Protein AF-0000000069019417 (afdb_homodimer)

InterPro domains:
  IPR000916 Bet v I/Major latex protein [PF00407] (4-142)
  IPR000916 Bet v I/Major latex protein [SM01037] (2-146)
  IPR023393 START-like domain superfamily [G3DSA:3.30.530.20] (1-145)
  IPR051761 MLP-like hydrophobic ligand-binding [PTHR31907] (3-143)

Structure (mmCIF, N/CA/C/O backbone):
data_AF-0000000069019417-model_v1
#
loop_
_entity.id
_entity.type
_entity.pdbx_description
1 polymer 'Major latex'
#
loop_
_atom_site.group_PDB
_atom_site.id
_atom_site.type_symbol
_atom_site.label_atom_id
_atom_site.label_alt_id
_atom_site.label_comp_id
_atom_site.label_asym_id
_atom_site.label_entity_id
_atom_site.label_seq_id
_atom_site.pdbx_PDB_ins_code
_atom_site.Cartn_x
_atom_site.Cartn_y
_atom_site.Cartn_z
_atom_site.occupancy
_atom_site.B_iso_or_equiv
_atom_site.auth_seq_id
_atom_site.auth_comp_id
_atom_site.auth_asym_id
_atom_site.auth_atom_id
_atom_site.pdbx_PDB_model_num
ATOM 1 N N . MET A 1 1 ? -13.734 -10.727 -3.357 1 87.75 1 MET A N 1
ATOM 2 C CA . MET A 1 1 ? -12.945 -10.352 -2.184 1 87.75 1 MET A CA 1
ATOM 3 C C . MET A 1 1 ? -13.852 -9.859 -1.06 1 87.75 1 MET A C 1
ATOM 5 O O . MET A 1 1 ? -14.984 -9.43 -1.309 1 87.75 1 MET A O 1
ATOM 9 N N . GLY A 1 2 ? -13.328 -10.031 0.242 1 90.56 2 GLY A N 1
ATOM 10 C CA . GLY A 1 2 ? -14.094 -9.5 1.354 1 90.56 2 GLY A CA 1
ATOM 11 C C . GLY A 1 2 ? -14.195 -7.984 1.332 1 90.56 2 GLY A C 1
ATOM 12 O O . GLY A 1 2 ? -13.68 -7.332 0.421 1 90.56 2 GLY A O 1
ATOM 13 N N . LEU A 1 3 ? -14.859 -7.531 2.273 1 94.69 3 LEU A N 1
ATOM 14 C CA . LEU A 1 3 ? -15.148 -6.102 2.297 1 94.69 3 LEU A CA 1
ATOM 15 C C . LEU A 1 3 ? -14.102 -5.352 3.113 1 94.69 3 LEU A C 1
ATOM 17 O O . LEU A 1 3 ? -13.961 -4.133 2.984 1 94.69 3 LEU A O 1
ATOM 21 N N . LYS A 1 4 ? -13.352 -5.988 3.873 1 96.31 4 LYS A N 1
ATOM 22 C CA . LYS A 1 4 ? -12.391 -5.32 4.75 1 96.31 4 LYS A CA 1
ATOM 23 C C . LYS A 1 4 ? -10.969 -5.473 4.223 1 96.31 4 LYS A C 1
ATOM 25 O O . LYS A 1 4 ? -10.641 -6.48 3.59 1 96.31 4 LYS A O 1
ATOM 30 N N . GLY A 1 5 ? -10.148 -4.477 4.504 1 96.75 5 GLY A N 1
ATOM 31 C CA . GLY A 1 5 ? -8.758 -4.531 4.086 1 96.75 5 GLY A CA 1
ATOM 32 C C . GLY A 1 5 ? -7.867 -3.566 4.844 1 96.75 5 GLY A C 1
ATOM 33 O O . GLY A 1 5 ? -8.344 -2.814 5.699 1 96.75 5 GLY A O 1
ATOM 34 N N . LYS A 1 6 ? -6.582 -3.703 4.645 1 98.25 6 LYS A N 1
ATOM 35 C CA . LYS A 1 6 ? -5.559 -2.883 5.285 1 98.25 6 LYS A CA 1
ATOM 36 C C . LYS A 1 6 ? -4.398 -2.607 4.332 1 98.25 6 LYS A C 1
ATOM 38 O O . LYS A 1 6 ? -3.924 -3.516 3.646 1 98.25 6 LYS A O 1
ATOM 43 N N . LEU A 1 7 ? -3.973 -1.336 4.184 1 98.62 7 LEU A N 1
ATOM 44 C CA . LEU A 1 7 ? -2.805 -0.911 3.422 1 98.62 7 LEU A CA 1
ATOM 45 C C . LEU A 1 7 ? -1.787 -0.22 4.324 1 98.62 7 LEU A C 1
ATOM 47 O O . LEU A 1 7 ? -2.156 0.6 5.168 1 98.62 7 LEU A O 1
ATOM 51 N N . ILE A 1 8 ? -0.502 -0.538 4.141 1 98.81 8 ILE A N 1
ATOM 52 C CA . ILE A 1 8 ? 0.561 0.087 4.922 1 98.81 8 ILE A CA 1
ATOM 53 C C . ILE A 1 8 ? 1.688 0.531 3.994 1 98.81 8 ILE A C 1
ATOM 55 O O . ILE A 1 8 ? 2.096 -0.216 3.1 1 98.81 8 ILE A O 1
ATOM 59 N N . SER A 1 9 ? 2.105 1.733 4.129 1 98.62 9 SER A N 1
ATOM 60 C CA . SER A 1 9 ? 3.289 2.248 3.447 1 98.62 9 SER A CA 1
ATOM 61 C C . SER A 1 9 ? 4.309 2.789 4.445 1 98.62 9 SER A C 1
ATOM 63 O O . SER A 1 9 ? 3.992 3.674 5.242 1 98.62 9 SER A O 1
ATOM 65 N N . GLN A 1 10 ? 5.453 2.215 4.469 1 97.69 10 GLN A N 1
ATOM 66 C CA . GLN A 1 10 ? 6.574 2.689 5.27 1 97.69 10 GLN A CA 1
ATOM 67 C C . GLN A 1 10 ? 7.652 3.322 4.391 1 97.69 10 GLN A C 1
ATOM 69 O O . GLN A 1 10 ? 8.195 2.668 3.498 1 97.69 10 GLN A O 1
ATOM 74 N N . ILE A 1 11 ? 7.965 4.52 4.734 1 94.31 11 ILE A N 1
ATOM 75 C CA . ILE A 1 11 ? 8.891 5.273 3.898 1 94.31 11 ILE A CA 1
ATOM 76 C C . ILE A 1 11 ? 10.055 5.785 4.75 1 94.31 11 ILE A C 1
ATOM 78 O O . ILE A 1 11 ? 9.836 6.391 5.801 1 94.31 11 ILE A O 1
ATOM 82 N N . GLU A 1 12 ? 11.227 5.547 4.297 1 95.19 12 GLU A N 1
ATOM 83 C CA . GLU A 1 12 ? 12.398 6.125 4.945 1 95.19 12 GLU A CA 1
ATOM 84 C C . GLU A 1 12 ? 12.562 7.598 4.57 1 95.19 12 GLU A C 1
ATOM 86 O O . GLU A 1 12 ? 12.383 7.973 3.41 1 95.19 12 GLU A O 1
ATOM 91 N N . MET A 1 13 ? 12.852 8.328 5.574 1 92.81 13 MET A N 1
ATOM 92 C CA . MET A 1 13 ? 12.969 9.773 5.375 1 92.81 13 MET A CA 1
ATOM 93 C C . MET A 1 13 ? 14.406 10.234 5.566 1 92.81 13 MET A C 1
ATOM 95 O O . MET A 1 13 ? 15.188 9.594 6.27 1 92.81 13 MET A O 1
ATOM 99 N N . LYS A 1 14 ? 14.68 11.367 4.953 1 90 14 LYS A N 1
ATOM 100 C CA . LYS A 1 14 ? 15.984 12.008 5.16 1 90 14 LYS A CA 1
ATOM 101 C C . LYS A 1 14 ? 15.969 12.891 6.402 1 90 14 LYS A C 1
ATOM 103 O O . LYS A 1 14 ? 17.016 13.188 6.973 1 90 14 LYS A O 1
ATOM 108 N N . CYS A 1 15 ? 14.812 13.328 6.68 1 87.75 15 CYS A N 1
ATOM 109 C CA . CYS A 1 15 ? 14.641 14.109 7.898 1 87.75 15 CYS A CA 1
ATOM 110 C C . CYS A 1 15 ? 14.039 13.266 9.008 1 87.75 15 CYS A C 1
ATOM 112 O O . CYS A 1 15 ? 13.75 12.078 8.812 1 87.75 15 CYS A O 1
ATOM 114 N N . SER A 1 16 ? 13.961 13.891 10.148 1 89.31 16 SER A N 1
ATOM 115 C CA . SER A 1 16 ? 13.383 13.172 11.289 1 89.31 16 SER A CA 1
ATOM 116 C C . SER A 1 16 ? 11.891 12.953 11.102 1 89.31 16 SER A C 1
ATOM 118 O O . SER A 1 16 ? 11.172 13.859 10.68 1 89.31 16 SER A O 1
ATOM 120 N N . GLY A 1 17 ? 11.484 11.719 11.406 1 88.94 17 GLY A N 1
ATOM 121 C CA . GLY A 1 17 ? 10.062 11.438 11.406 1 88.94 17 GLY A CA 1
ATOM 122 C C . GLY A 1 17 ? 9.281 12.289 12.391 1 88.94 17 GLY A C 1
ATOM 123 O O . GLY A 1 17 ? 8.102 12.578 12.172 1 88.94 17 GLY A O 1
ATOM 124 N N . HIS A 1 18 ? 9.938 12.727 13.398 1 90.31 18 HIS A N 1
ATOM 125 C CA . HIS A 1 18 ? 9.297 13.531 14.438 1 90.31 18 HIS A CA 1
ATOM 126 C C . HIS A 1 18 ? 8.852 14.883 13.883 1 90.31 18 HIS A C 1
ATOM 128 O O . HIS A 1 18 ? 7.836 15.43 14.32 1 90.31 18 HIS A O 1
ATOM 134 N N . LEU A 1 19 ? 9.547 15.344 12.945 1 91.5 19 LEU A N 1
ATOM 135 C CA . LEU A 1 19 ? 9.18 16.609 12.32 1 91.5 19 LEU A CA 1
ATOM 136 C C . LEU A 1 19 ? 7.828 16.516 11.633 1 91.5 19 LEU A C 1
ATOM 138 O O . LEU A 1 19 ? 6.992 17.422 11.758 1 91.5 19 LEU A O 1
ATOM 142 N N . LEU A 1 20 ? 7.621 15.422 11 1 92.12 20 LEU A N 1
ATOM 143 C CA . LEU A 1 20 ? 6.367 15.242 10.281 1 92.12 20 LEU A CA 1
ATOM 144 C C . LEU A 1 20 ? 5.211 15.008 11.25 1 92.12 20 LEU A C 1
ATOM 146 O O . LEU A 1 20 ? 4.102 15.5 11.023 1 92.12 20 LEU A O 1
ATOM 150 N N . TYR A 1 21 ? 5.562 14.242 12.266 1 95.5 21 TYR A N 1
ATOM 151 C CA . TYR A 1 21 ? 4.57 14.062 13.32 1 95.5 21 TYR A CA 1
ATOM 152 C C . TYR A 1 21 ? 4.133 15.406 13.898 1 95.5 21 TYR A C 1
ATOM 154 O O . TYR A 1 21 ? 2.936 15.688 13.984 1 95.5 21 TYR A O 1
ATOM 162 N N . GLU A 1 22 ? 5.074 16.25 14.203 1 94.62 22 GLU A N 1
ATOM 163 C CA . GLU A 1 22 ? 4.766 17.562 14.766 1 94.62 22 GLU A CA 1
ATOM 164 C C . GLU A 1 22 ? 4.016 18.438 13.766 1 94.62 22 GLU A C 1
ATOM 166 O O . GLU A 1 22 ? 3.129 19.203 14.141 1 94.62 22 GLU A O 1
ATOM 171 N N . HIS A 1 23 ? 4.379 18.281 12.57 1 95.25 23 HIS A N 1
ATOM 172 C CA . HIS A 1 23 ? 3.713 19.047 11.523 1 95.25 23 HIS A CA 1
ATOM 173 C C . HIS A 1 23 ? 2.217 18.75 11.5 1 95.25 23 HIS A C 1
ATOM 175 O O . HIS A 1 23 ? 1.396 19.672 11.594 1 95.25 23 HIS A O 1
ATOM 181 N N . PHE A 1 24 ? 1.827 17.516 11.461 1 96.12 24 PHE A N 1
ATOM 182 C CA . PHE A 1 24 ? 0.422 17.156 11.328 1 96.12 24 PHE A CA 1
ATOM 183 C C . PHE A 1 24 ? -0.319 17.359 12.641 1 96.12 24 PHE A C 1
ATOM 185 O O . PHE A 1 24 ? -1.528 17.594 12.648 1 96.12 24 PHE A O 1
ATOM 192 N N . LYS A 1 25 ? 0.414 17.312 13.672 1 95.56 25 LYS A N 1
ATOM 193 C CA . LYS A 1 25 ? -0.192 17.5 14.984 1 95.56 25 LYS A CA 1
ATOM 194 C C . LYS A 1 25 ? -0.485 18.969 15.25 1 95.56 25 LYS A C 1
ATOM 196 O O . LYS A 1 25 ? -1.574 19.328 15.711 1 95.56 25 LYS A O 1
ATOM 201 N N . SER A 1 26 ? 0.48 19.859 14.844 1 93.94 26 SER A N 1
ATOM 202 C CA . SER A 1 26 ? 0.406 21.219 15.352 1 93.94 26 SER A CA 1
ATOM 203 C C . SER A 1 26 ? 0.309 22.234 14.211 1 93.94 26 SER A C 1
ATOM 205 O O . SER A 1 26 ? -0.147 23.359 14.414 1 93.94 26 SER A O 1
ATOM 207 N N . ASN A 1 27 ? 0.739 21.844 13.047 1 93.44 27 ASN A N 1
ATOM 208 C CA . ASN A 1 27 ? 0.798 22.828 11.969 1 93.44 27 ASN A CA 1
ATOM 209 C C . ASN A 1 27 ? 0.191 22.281 10.68 1 93.44 27 ASN A C 1
ATOM 211 O O . ASN A 1 27 ? 0.732 22.5 9.594 1 93.44 27 ASN A O 1
ATOM 215 N N . PRO A 1 28 ? -0.891 21.641 10.766 1 94.56 28 PRO A N 1
ATOM 216 C CA . PRO A 1 28 ? -1.459 21.078 9.539 1 94.56 28 PRO A CA 1
ATOM 217 C C . PRO A 1 28 ? -1.916 22.141 8.555 1 94.56 28 PRO A C 1
ATOM 219 O O . PRO A 1 28 ? -1.991 21.891 7.352 1 94.56 28 PRO A O 1
ATOM 222 N N . HIS A 1 29 ? -2.184 23.328 8.984 1 93.31 29 HIS A N 1
ATOM 223 C CA . HIS A 1 29 ? -2.646 24.438 8.148 1 93.31 29 HIS A CA 1
ATOM 224 C C . HIS A 1 29 ? -1.571 24.859 7.156 1 93.31 29 HIS A C 1
ATOM 226 O O . HIS A 1 29 ? -1.874 25.484 6.137 1 93.31 29 HIS A O 1
ATOM 232 N N . LYS A 1 30 ? -0.292 24.531 7.422 1 94.06 30 LYS A N 1
ATOM 233 C CA . LYS A 1 30 ? 0.819 24.891 6.551 1 94.06 30 LYS A CA 1
ATOM 234 C C . LYS A 1 30 ? 0.971 23.906 5.398 1 94.06 30 LYS A C 1
ATOM 236 O O . LYS A 1 30 ? 1.758 24.141 4.477 1 94.06 30 LYS A O 1
ATOM 241 N N . THR A 1 31 ? 0.264 22.844 5.43 1 95.75 31 THR A N 1
ATOM 242 C CA . THR A 1 31 ? 0.425 21.766 4.457 1 95.75 31 THR A CA 1
ATOM 243 C C . THR A 1 31 ? 0.092 22.266 3.051 1 95.75 31 THR A C 1
ATOM 245 O O . THR A 1 31 ? 0.724 21.844 2.078 1 95.75 31 THR A O 1
ATOM 248 N N . SER A 1 32 ? -0.937 23.125 2.957 1 94.25 32 SER A N 1
ATOM 249 C CA . SER A 1 32 ? -1.373 23.609 1.65 1 94.25 32 SER A CA 1
ATOM 250 C C . SER A 1 32 ? -0.273 24.406 0.962 1 94.25 32 SER A C 1
ATOM 252 O O . SER A 1 32 ? -0.155 24.391 -0.264 1 94.25 32 SER A O 1
ATOM 254 N N . SER A 1 33 ? 0.54 25.078 1.747 1 94.56 33 SER A N 1
ATOM 255 C CA . SER A 1 33 ? 1.651 25.844 1.182 1 94.56 33 SER A CA 1
ATOM 256 C C . SER A 1 33 ? 2.787 24.922 0.752 1 94.56 33 SER A C 1
ATOM 258 O O . SER A 1 33 ? 3.504 25.219 -0.206 1 94.56 33 SER A O 1
ATOM 260 N N . MET A 1 34 ? 2.939 23.828 1.397 1 94 34 MET A N 1
ATOM 261 C CA . MET A 1 34 ? 4.035 22.906 1.135 1 94 34 MET A CA 1
ATOM 262 C C . MET A 1 34 ? 3.674 21.938 0.01 1 94 34 MET A C 1
ATOM 264 O O . MET A 1 34 ? 4.559 21.391 -0.66 1 94 34 MET A O 1
ATOM 268 N N . SER A 1 35 ? 2.414 21.75 -0.158 1 96.19 35 SER A N 1
ATOM 269 C CA . SER A 1 35 ? 1.909 20.859 -1.194 1 96.19 35 SER A CA 1
ATOM 270 C C . SER A 1 35 ? 0.65 21.422 -1.846 1 96.19 35 SER A C 1
ATOM 272 O O . SER A 1 35 ? -0.421 20.812 -1.765 1 96.19 35 SER A O 1
ATOM 274 N N . PRO A 1 36 ? 0.735 22.484 -2.576 1 95.06 36 PRO A N 1
ATOM 275 C CA . PRO A 1 36 ? -0.439 23.203 -3.08 1 95.06 36 PRO A CA 1
ATOM 276 C C . PRO A 1 36 ? -1.195 22.406 -4.148 1 95.06 36 PRO A C 1
ATOM 278 O O . PRO A 1 36 ? -2.375 22.672 -4.398 1 95.06 36 PRO A O 1
ATOM 281 N N . ASP A 1 37 ? -0.499 21.484 -4.789 1 95.69 37 ASP A N 1
ATOM 282 C CA . ASP A 1 37 ? -1.151 20.688 -5.824 1 95.69 37 ASP A CA 1
ATOM 283 C C . ASP A 1 37 ? -1.956 19.547 -5.211 1 95.69 37 ASP A C 1
ATOM 285 O O . ASP A 1 37 ? -2.717 18.875 -5.91 1 95.69 37 ASP A O 1
ATOM 289 N N . LYS A 1 38 ? -1.845 19.344 -3.887 1 97.19 38 LYS A N 1
ATOM 290 C CA . LYS A 1 38 ? -2.502 18.203 -3.246 1 97.19 38 LYS A CA 1
ATOM 291 C C . LYS A 1 38 ? -3.484 18.672 -2.176 1 97.19 38 LYS A C 1
ATOM 293 O O . LYS A 1 38 ? -4.516 18.031 -1.951 1 97.19 38 LYS A O 1
ATOM 298 N N . ILE A 1 39 ? -3.115 19.719 -1.502 1 97.94 39 ILE A N 1
ATOM 299 C CA . ILE A 1 39 ? -3.951 20.25 -0.434 1 97.94 39 ILE A CA 1
ATOM 300 C C . ILE A 1 39 ? -4.359 21.688 -0.766 1 97.94 39 ILE A C 1
ATOM 302 O O . ILE A 1 39 ? -3.502 22.562 -0.927 1 97.94 39 ILE A O 1
ATOM 306 N N . THR A 1 40 ? -5.613 21.938 -0.78 1 96.69 40 THR A N 1
ATOM 307 C CA . THR A 1 40 ? -6.066 23.281 -1.127 1 96.69 40 THR A CA 1
ATOM 308 C C . THR A 1 40 ? -6.492 24.047 0.122 1 96.69 40 THR A C 1
ATOM 310 O O . THR A 1 40 ? -6.438 25.281 0.15 1 96.69 40 THR A O 1
ATOM 313 N N . ASN A 1 41 ? -6.988 23.297 1.068 1 96.38 41 ASN A N 1
ATOM 314 C CA . ASN A 1 41 ? -7.453 23.984 2.268 1 96.38 41 ASN A CA 1
ATOM 315 C C . ASN A 1 41 ? -7.461 23.047 3.48 1 96.38 41 ASN A C 1
ATOM 317 O O . ASN A 1 41 ? -7.578 21.828 3.334 1 96.38 41 ASN A O 1
ATOM 321 N N . PHE A 1 42 ? -7.305 23.656 4.672 1 97.38 42 PHE A N 1
ATOM 322 C CA . PHE A 1 42 ? -7.43 23 5.969 1 97.38 42 PHE A CA 1
ATOM 323 C C . PHE A 1 42 ? -8.219 23.875 6.941 1 97.38 42 PHE A C 1
ATOM 325 O O . PHE A 1 42 ? -8.016 25.094 7.004 1 97.38 42 PHE A O 1
ATOM 332 N N . THR A 1 43 ? -9.156 23.203 7.656 1 96.5 43 THR A N 1
ATOM 333 C CA . THR A 1 43 ? -9.945 23.938 8.641 1 96.5 43 THR A CA 1
ATOM 334 C C . THR A 1 43 ? -10.148 23.094 9.898 1 96.5 43 THR A C 1
ATOM 336 O O . THR A 1 43 ? -10.359 21.891 9.82 1 96.5 43 THR A O 1
ATOM 339 N N . ILE A 1 44 ? -10.156 23.734 11.039 1 96.69 44 ILE A N 1
ATOM 340 C CA . ILE A 1 44 ? -10.547 23.109 12.297 1 96.69 44 ILE A CA 1
ATOM 341 C C . ILE A 1 44 ? -12 23.453 12.625 1 96.69 44 ILE A C 1
ATOM 343 O O . ILE A 1 44 ? -12.383 24.625 12.586 1 96.69 44 ILE A O 1
ATOM 347 N N . HIS A 1 45 ? -12.734 22.453 12.914 1 97 45 HIS A N 1
ATOM 348 C CA . HIS A 1 45 ? -14.156 22.672 13.172 1 97 45 HIS A CA 1
ATOM 349 C C . HIS A 1 45 ? -14.453 22.641 14.664 1 97 45 HIS A C 1
ATOM 351 O O . HIS A 1 45 ? -15.305 23.391 15.141 1 97 45 HIS A O 1
ATOM 357 N N . GLU A 1 46 ? -13.875 21.75 15.328 1 96.5 46 GLU A N 1
ATOM 358 C CA . GLU A 1 46 ? -14.086 21.578 16.766 1 96.5 46 GLU A CA 1
ATOM 359 C C . GLU A 1 46 ? -12.789 21.188 17.469 1 96.5 46 GLU A C 1
ATOM 361 O O . GLU A 1 46 ? -11.969 20.469 16.906 1 96.5 46 GLU A O 1
ATOM 366 N N . GLY A 1 47 ? -12.648 21.688 18.703 1 95.81 47 GLY A N 1
ATOM 367 C CA . GLY A 1 47 ? -11.508 21.297 19.516 1 95.81 47 GLY A CA 1
ATOM 368 C C . GLY A 1 47 ? -10.273 22.141 19.25 1 95.81 47 GLY A C 1
ATOM 369 O O . GLY A 1 47 ? -10.375 23.25 18.719 1 95.81 47 GLY A O 1
ATOM 370 N N . GLN A 1 48 ? -9.195 21.641 19.828 1 94 48 GLN A N 1
ATOM 371 C CA . GLN A 1 48 ? -7.898 22.281 19.703 1 94 48 GLN A CA 1
ATOM 372 C C . GLN A 1 48 ? -6.93 21.422 18.891 1 94 48 GLN A C 1
ATOM 374 O O . GLN A 1 48 ? -6.809 20.234 19.125 1 94 48 GLN A O 1
ATOM 379 N N . LEU A 1 49 ? -6.324 22.094 17.969 1 90.94 49 LEU A N 1
ATOM 380 C CA . LEU A 1 49 ? -5.332 21.391 17.172 1 90.94 49 LEU A CA 1
ATOM 381 C C . LEU A 1 49 ? -4.293 20.703 18.062 1 90.94 49 LEU A C 1
ATOM 383 O O . LEU A 1 49 ? -3.824 21.312 19.031 1 90.94 49 LEU A O 1
ATOM 387 N N . GLY A 1 50 ? -3.967 19.5 17.75 1 91.31 50 GLY A N 1
ATOM 388 C CA . GLY A 1 5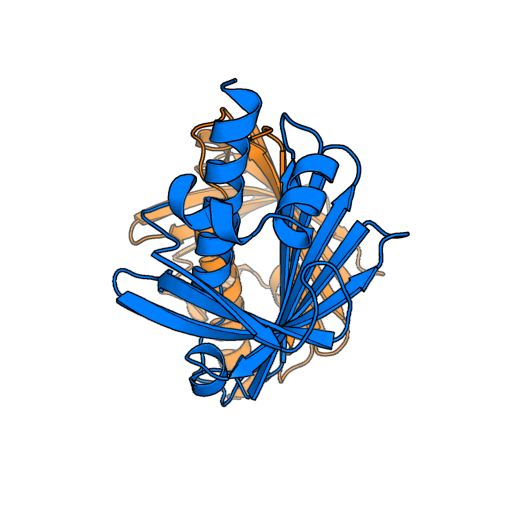0 ? -2.979 18.75 18.516 1 91.31 50 GLY A CA 1
ATOM 389 C C . GLY A 1 50 ? -3.578 17.984 19.672 1 91.31 50 GLY A C 1
ATOM 390 O O . GLY A 1 50 ? -2.857 17.312 20.406 1 91.31 50 GLY A O 1
ATOM 391 N N . LYS A 1 51 ? -4.863 18.031 19.781 1 94.62 51 LYS A N 1
ATOM 392 C CA . LYS A 1 51 ? -5.539 17.312 20.859 1 94.62 51 LYS A CA 1
ATOM 393 C C . LYS A 1 51 ? -6.508 16.266 20.281 1 94.62 51 LYS A C 1
ATOM 395 O O . LYS A 1 51 ? -7.121 16.484 19.25 1 94.62 51 LYS A O 1
ATOM 400 N N . THR A 1 52 ? -6.621 15.211 21.078 1 97.38 52 THR A N 1
ATOM 401 C CA . THR A 1 52 ? -7.57 14.164 20.734 1 97.38 52 THR A CA 1
ATOM 402 C C . THR A 1 52 ? -9 14.703 20.75 1 97.38 52 THR A C 1
ATOM 404 O O . THR A 1 52 ? -9.32 15.602 21.516 1 97.38 52 THR A O 1
ATOM 407 N N . ASN A 1 53 ? -9.781 14.18 19.828 1 97.19 53 ASN A N 1
ATOM 408 C CA . ASN A 1 53 ? -11.195 14.477 19.656 1 97.19 53 ASN A CA 1
ATOM 409 C C . ASN A 1 53 ? -11.406 15.789 18.906 1 97.19 53 ASN A C 1
ATOM 411 O O . ASN A 1 53 ? -12.531 16.281 18.812 1 97.19 53 ASN A O 1
ATOM 415 N N . SER A 1 54 ? -10.344 16.422 18.453 1 97.12 54 SER A N 1
ATOM 416 C CA . SER A 1 54 ? -10.516 17.562 17.547 1 97.12 54 SER A CA 1
ATOM 417 C C . SER A 1 54 ? -11.133 17.125 16.234 1 97.12 54 SER A C 1
ATOM 419 O O . SER A 1 54 ? -10.875 16.016 15.75 1 97.12 54 SER A O 1
ATOM 421 N N . VAL A 1 55 ? -11.938 17.984 15.68 1 98 55 VAL A N 1
ATOM 422 C CA . VAL A 1 55 ? -12.578 17.734 14.398 1 98 55 VAL A CA 1
ATOM 423 C C . VAL A 1 55 ? -11.977 18.656 13.336 1 98 55 VAL A C 1
ATOM 425 O O . VAL A 1 55 ? -12.023 19.891 13.484 1 98 55 VAL A O 1
ATOM 428 N N . VAL A 1 56 ? -11.445 18.078 12.289 1 97.75 56 VAL A N 1
ATOM 429 C CA . VAL A 1 56 ? -10.773 18.859 11.258 1 97.75 56 VAL A CA 1
ATOM 430 C C . VAL A 1 56 ? -11.32 18.484 9.883 1 97.75 56 VAL A C 1
ATOM 432 O O . VAL A 1 56 ? -11.984 17.469 9.734 1 97.75 56 VAL A O 1
ATOM 435 N N . SER A 1 57 ? -11.055 19.406 8.906 1 97.56 57 SER A N 1
ATOM 436 C CA . SER A 1 57 ? -11.445 19.109 7.527 1 97.56 57 SER A CA 1
ATOM 437 C C . SER A 1 57 ? -10.328 19.484 6.551 1 97.56 57 SER A C 1
ATOM 439 O O . SER A 1 57 ? -9.617 20.469 6.762 1 97.56 57 SER A O 1
ATOM 441 N N . TRP A 1 58 ? -10.242 18.672 5.531 1 97.69 58 TRP A N 1
ATOM 442 C CA . TRP A 1 58 ? -9.289 18.875 4.453 1 97.69 58 TRP A CA 1
ATOM 443 C C . TRP A 1 58 ? -9.992 19.016 3.111 1 97.69 58 TRP A C 1
ATOM 445 O O . TRP A 1 58 ? -10.984 18.328 2.846 1 97.69 58 TRP A O 1
ATOM 455 N N . ASN A 1 59 ? -9.547 19.938 2.346 1 98.06 59 ASN A N 1
ATOM 456 C CA . ASN A 1 59 ? -9.797 19.922 0.908 1 98.06 59 ASN A CA 1
ATOM 457 C C . ASN A 1 59 ? -8.562 19.469 0.128 1 98.06 59 ASN A C 1
ATOM 459 O O . ASN A 1 59 ? -7.52 20.125 0.182 1 98.06 59 ASN A O 1
ATOM 463 N N . ILE A 1 60 ? -8.727 18.375 -0.595 1 97.75 60 ILE A N 1
ATOM 464 C CA . ILE A 1 60 ? -7.57 17.797 -1.259 1 97.75 60 ILE A CA 1
ATOM 465 C C . ILE A 1 60 ? -7.848 17.656 -2.754 1 97.75 60 ILE A C 1
ATOM 467 O O . ILE A 1 60 ? -9 17.719 -3.184 1 9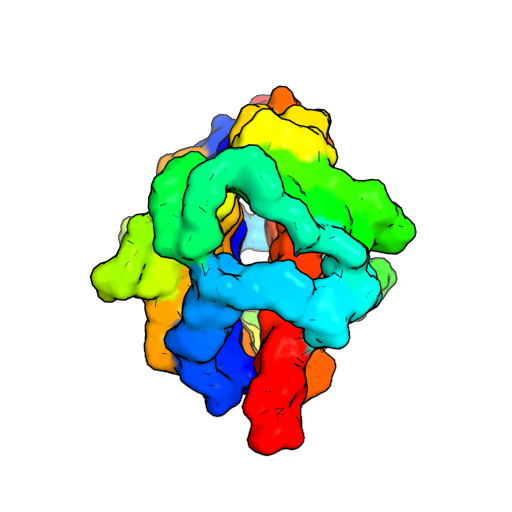7.75 60 ILE A O 1
ATOM 471 N N . ILE A 1 61 ? -6.785 17.469 -3.533 1 97.69 61 ILE A N 1
ATOM 472 C CA . ILE A 1 61 ? -6.883 17.125 -4.945 1 97.69 61 ILE A CA 1
ATOM 473 C C . ILE A 1 61 ? -6.477 15.672 -5.152 1 97.69 61 ILE A C 1
ATOM 475 O O . ILE A 1 61 ? -5.297 15.328 -5.043 1 97.69 61 ILE A O 1
ATOM 479 N N . LEU A 1 62 ? -7.402 14.875 -5.445 1 95.12 62 LEU A N 1
ATOM 480 C CA . LEU A 1 62 ? -7.172 13.453 -5.703 1 95.12 62 LEU A CA 1
ATOM 481 C C . LEU A 1 62 ? -7.641 13.07 -7.102 1 95.12 62 LEU A C 1
ATOM 483 O O . LEU A 1 62 ? -8.82 13.234 -7.434 1 95.12 62 LEU A O 1
ATOM 487 N N . GLY A 1 63 ? -6.738 12.602 -7.922 1 90.5 63 GLY A N 1
ATOM 488 C CA . GLY A 1 63 ? -7.09 12.266 -9.289 1 90.5 63 GLY A CA 1
ATOM 489 C C . GLY A 1 63 ? -7.547 13.469 -10.102 1 90.5 63 GLY A C 1
ATOM 490 O O . GLY A 1 63 ? -8.477 13.367 -10.906 1 90.5 63 GLY A O 1
ATOM 491 N N . GLY A 1 64 ? -7.105 14.562 -9.719 1 91.38 64 GLY A N 1
ATOM 492 C CA . GLY A 1 64 ? -7.418 15.781 -10.445 1 91.38 64 GLY A CA 1
ATOM 493 C C . GLY A 1 64 ? -8.703 16.438 -9.984 1 91.38 64 GLY A C 1
ATOM 494 O O . GLY A 1 64 ? -9.102 17.469 -10.523 1 91.38 64 GLY A O 1
ATOM 495 N N . LYS A 1 65 ? -9.367 15.867 -9.078 1 95.12 65 LYS A N 1
ATOM 496 C CA . LYS A 1 65 ? -10.625 16.406 -8.578 1 95.12 65 LYS A CA 1
ATOM 497 C C . LYS A 1 65 ? -10.492 16.844 -7.121 1 95.12 65 LYS A C 1
ATOM 499 O O . LYS A 1 65 ? -9.875 16.141 -6.312 1 95.12 65 LYS A O 1
ATOM 504 N N . GLU A 1 66 ? -11.164 17.891 -6.805 1 96.56 66 GLU A N 1
ATOM 505 C CA . GLU A 1 66 ? -11.195 18.375 -5.422 1 96.56 66 GLU A CA 1
ATOM 506 C C . GLU A 1 66 ? -12.148 17.531 -4.578 1 96.56 66 GLU A C 1
ATOM 508 O O . GLU A 1 66 ? -13.281 17.266 -4.988 1 96.56 66 GLU A O 1
ATOM 513 N N . ARG A 1 67 ? -11.672 17.078 -3.439 1 97.12 67 ARG A N 1
ATOM 514 C CA . ARG A 1 67 ? -12.438 16.25 -2.508 1 97.12 67 ARG A CA 1
ATOM 515 C C . ARG A 1 67 ? -12.375 16.828 -1.097 1 97.12 67 ARG A C 1
ATOM 517 O O . ARG A 1 67 ? -11.352 17.375 -0.685 1 97.12 67 ARG A O 1
ATOM 524 N N . HIS A 1 68 ? -13.43 16.641 -0.442 1 97.38 68 HIS A N 1
ATOM 525 C CA . HIS A 1 68 ? -13.508 17.094 0.944 1 97.38 68 HIS A CA 1
ATOM 526 C C . HIS A 1 68 ? -13.531 15.906 1.905 1 97.38 68 HIS A C 1
ATOM 528 O O . HIS A 1 68 ? -14.172 14.883 1.629 1 97.38 68 HIS A O 1
ATOM 534 N N . ALA A 1 69 ? -12.828 16.062 3.031 1 97 69 ALA A N 1
ATOM 535 C CA . ALA A 1 69 ? -12.859 15.047 4.082 1 97 69 ALA A CA 1
ATOM 536 C C . ALA A 1 69 ? -12.883 15.688 5.465 1 97 69 ALA A C 1
ATOM 538 O O . ALA A 1 69 ? -12.141 16.641 5.73 1 97 69 ALA A O 1
ATOM 539 N N . LYS A 1 70 ? -13.758 15.203 6.281 1 97.62 70 LYS A N 1
ATOM 540 C CA . LYS A 1 70 ? -13.844 15.602 7.684 1 97.62 70 LYS A CA 1
ATOM 541 C C . LYS A 1 70 ? -13.477 14.438 8.602 1 97.62 70 LYS A C 1
ATOM 543 O O . LYS A 1 70 ? -13.961 13.32 8.422 1 97.62 70 LYS A O 1
ATOM 548 N N . GLN A 1 71 ? -12.586 14.781 9.594 1 97.94 71 GLN A N 1
ATOM 549 C CA . GLN A 1 71 ? -12.039 13.703 10.414 1 97.94 71 GLN A CA 1
ATOM 550 C C . GLN A 1 71 ? -12.047 14.078 11.891 1 97.94 71 GLN A C 1
ATOM 552 O O . GLN A 1 71 ? -12.023 15.258 12.242 1 97.94 71 GLN A O 1
ATOM 557 N N . VAL A 1 72 ? -12.117 13.062 12.711 1 97.94 72 VAL A N 1
ATOM 558 C CA . VAL A 1 72 ? -11.875 13.188 14.141 1 97.94 72 VAL A CA 1
ATOM 559 C C . VAL A 1 72 ? -10.5 12.625 14.484 1 97.94 72 VAL A C 1
ATOM 561 O O . VAL A 1 72 ? -10.164 11.508 14.094 1 97.94 72 VAL A O 1
ATOM 564 N N . LEU A 1 73 ? -9.742 13.375 15.25 1 97.81 73 LEU A N 1
ATOM 565 C CA . LEU A 1 73 ? -8.344 13.008 15.484 1 97.81 73 LEU A CA 1
ATOM 566 C C . LEU A 1 73 ? -8.188 12.281 16.812 1 97.81 73 LEU A C 1
ATOM 568 O O . LEU A 1 73 ? -8.859 12.625 17.797 1 97.81 73 LEU A O 1
ATOM 572 N N . TYR A 1 74 ? -7.34 11.281 16.859 1 98.19 74 TYR A N 1
ATOM 573 C CA . TYR A 1 74 ? -6.793 10.672 18.078 1 98.19 74 TYR A CA 1
ATOM 574 C C . TYR A 1 74 ? -5.277 10.805 18.109 1 98.19 74 TYR A C 1
ATOM 576 O O . TYR A 1 74 ? -4.582 10.344 17.203 1 98.19 74 TYR A O 1
ATOM 584 N N . ILE A 1 75 ? -4.801 11.438 19.188 1 97.88 75 ILE A N 1
ATOM 585 C CA . ILE A 1 75 ? -3.377 11.75 19.266 1 97.88 75 ILE A CA 1
ATOM 586 C C . ILE A 1 75 ? -2.736 10.93 20.391 1 97.88 75 ILE A C 1
ATOM 588 O O . ILE A 1 75 ? -3.248 10.891 21.5 1 97.88 75 ILE A O 1
ATOM 592 N N . ASP A 1 76 ? -1.649 10.234 20.078 1 97.38 76 ASP A N 1
ATOM 593 C CA . ASP A 1 76 ? -0.819 9.516 21.047 1 97.38 76 ASP A CA 1
ATOM 594 C C . ASP A 1 76 ? 0.617 10.031 21.031 1 97.38 76 ASP A C 1
ATOM 596 O O . ASP A 1 76 ? 1.442 9.562 20.25 1 97.38 76 ASP A O 1
ATOM 600 N N . ASP A 1 77 ? 0.917 10.93 21.922 1 95.38 77 ASP A N 1
ATOM 601 C CA . ASP A 1 77 ? 2.221 11.586 21.953 1 95.38 77 ASP A CA 1
ATOM 602 C C . ASP A 1 77 ? 3.324 10.602 22.312 1 95.38 77 ASP A C 1
ATOM 604 O O . ASP A 1 77 ? 4.461 10.727 21.859 1 95.38 77 ASP A O 1
ATOM 608 N N . GLU A 1 78 ? 2.965 9.703 23.156 1 95.56 78 GLU A N 1
ATOM 609 C CA . GLU A 1 78 ? 3.963 8.734 23.594 1 95.56 78 GLU A CA 1
ATOM 610 C C . GLU A 1 78 ? 4.457 7.879 22.422 1 95.56 78 GLU A C 1
ATOM 612 O O . GLU A 1 78 ? 5.66 7.68 22.266 1 95.56 78 GLU A O 1
ATOM 617 N N . GLU A 1 79 ? 3.568 7.449 21.562 1 95.69 79 GLU A N 1
ATOM 618 C CA . GLU A 1 79 ? 3.918 6.59 20.438 1 95.69 79 GLU A CA 1
ATOM 619 C C . GLU A 1 79 ? 4.141 7.402 19.172 1 95.69 79 GLU A C 1
ATOM 621 O O . GLU A 1 79 ? 4.473 6.848 18.125 1 95.69 79 GLU A O 1
ATOM 626 N N . LYS A 1 80 ? 3.99 8.648 19.234 1 96.81 80 LYS A N 1
ATOM 627 C CA . LYS A 1 80 ? 4.09 9.547 18.094 1 96.81 80 LYS A CA 1
ATOM 628 C C . LYS A 1 80 ? 3.182 9.094 16.953 1 96.81 80 LYS A C 1
ATOM 630 O O . LYS A 1 80 ? 3.637 8.914 15.82 1 96.81 80 LYS A O 1
ATOM 635 N N . THR A 1 81 ? 1.955 8.961 17.312 1 97.94 81 THR A N 1
ATOM 636 C CA . THR A 1 81 ? 0.945 8.461 16.391 1 97.94 81 THR A CA 1
ATOM 637 C C . THR A 1 81 ? -0.263 9.391 16.344 1 97.94 81 THR A C 1
ATOM 639 O O . THR A 1 81 ? -0.713 9.875 17.375 1 97.94 81 THR A O 1
ATOM 642 N N . ILE A 1 82 ? -0.726 9.68 15.133 1 98.25 82 ILE A N 1
ATOM 643 C CA . ILE A 1 82 ? -1.988 10.383 14.914 1 98.25 82 ILE A CA 1
ATOM 644 C C . ILE A 1 82 ? -2.945 9.484 14.133 1 98.25 82 ILE A C 1
ATOM 646 O O . ILE A 1 82 ? -2.586 8.953 13.078 1 98.25 82 ILE A O 1
ATOM 650 N N . THR A 1 83 ? -4.121 9.266 14.633 1 98.56 83 THR A N 1
ATOM 651 C CA . THR A 1 83 ? -5.16 8.523 13.93 1 98.56 83 THR A CA 1
ATOM 652 C C . THR A 1 83 ? -6.254 9.469 13.43 1 98.56 83 THR A C 1
ATOM 654 O O . THR A 1 83 ? -6.793 10.258 14.203 1 98.56 83 THR A O 1
ATOM 657 N N . PHE A 1 84 ? -6.512 9.43 12.164 1 98.31 84 PHE A N 1
ATOM 658 C CA . PHE A 1 84 ? -7.559 10.195 11.5 1 98.31 84 PHE A CA 1
ATOM 659 C C . PHE A 1 84 ? -8.781 9.32 11.234 1 98.31 84 PHE A C 1
ATOM 661 O O . PHE A 1 84 ? -8.734 8.414 10.406 1 98.31 84 PHE A O 1
ATOM 668 N N . ASN A 1 85 ? -9.844 9.578 11.945 1 98.06 85 ASN A N 1
ATOM 669 C CA . ASN A 1 85 ? -11.086 8.836 11.742 1 98.06 85 ASN A CA 1
ATOM 670 C C . ASN A 1 85 ? -12.047 9.594 10.82 1 98.06 85 ASN A C 1
ATOM 672 O O . ASN A 1 85 ? -12.547 10.656 11.188 1 98.06 85 ASN A O 1
ATOM 676 N N . PHE A 1 86 ? -12.258 8.977 9.703 1 97.56 86 PHE A N 1
ATOM 677 C CA . PHE A 1 86 ? -13.117 9.648 8.734 1 97.56 86 PHE A CA 1
ATOM 678 C C . PHE A 1 86 ? -14.57 9.602 9.18 1 97.56 86 PHE A C 1
ATOM 680 O O . PHE A 1 86 ? -15.117 8.523 9.43 1 97.56 86 PHE A O 1
ATOM 687 N N . ASN A 1 87 ? -15.141 10.805 9.18 1 93.31 87 ASN A N 1
ATOM 688 C CA . ASN A 1 87 ? -16.516 10.906 9.672 1 93.31 87 ASN A CA 1
ATOM 689 C C . ASN A 1 87 ? -17.453 11.422 8.594 1 93.31 87 ASN A C 1
ATOM 691 O O . ASN A 1 87 ? -18.656 11.125 8.617 1 93.31 87 ASN A O 1
ATOM 695 N N . GLU A 1 88 ? -16.984 12.344 7.77 1 95.19 88 GLU A N 1
ATOM 696 C CA . GLU A 1 88 ? -17.75 12.906 6.668 1 95.19 88 GLU A CA 1
ATOM 697 C C . GLU A 1 88 ? -16.859 13.211 5.469 1 95.19 88 GLU A C 1
ATOM 699 O O . GLU A 1 88 ? -15.656 13.422 5.621 1 95.19 88 GLU A O 1
ATOM 704 N N . GLY A 1 89 ? -17.562 13.18 4.246 1 96 89 GLY A N 1
ATOM 705 C CA . GLY A 1 89 ? -16.828 13.547 3.043 1 96 89 GLY A CA 1
ATOM 706 C C . GLY A 1 89 ? -16.797 12.438 2.01 1 96 89 GLY A C 1
ATOM 707 O O . GLY A 1 89 ? -17.609 11.516 2.047 1 96 89 GLY A O 1
ATOM 708 N N . PHE A 1 90 ? -15.805 12.578 1.094 1 94.62 90 PHE A N 1
ATOM 709 C CA . PHE A 1 90 ? -15.812 11.742 -0.098 1 94.62 90 PHE A CA 1
ATOM 710 C C . PHE A 1 90 ? -15.516 10.289 0.262 1 94.62 90 PHE A C 1
ATOM 712 O O . PHE A 1 90 ? -16.062 9.367 -0.351 1 94.62 90 PHE A O 1
ATOM 719 N N . MET A 1 91 ? -14.719 10.016 1.358 1 95.12 91 MET A N 1
ATOM 720 C CA . MET A 1 91 ? -14.352 8.648 1.737 1 95.12 91 MET A CA 1
ATOM 721 C C . MET A 1 91 ? -15.57 7.887 2.25 1 95.12 91 MET A C 1
ATOM 723 O O . MET A 1 91 ? -15.695 6.684 2.014 1 95.12 91 MET A O 1
ATOM 727 N N . ASN A 1 92 ? -16.438 8.648 2.838 1 95.06 92 ASN A N 1
ATOM 728 C CA . ASN A 1 92 ? -17.641 8.039 3.395 1 95.06 92 ASN A CA 1
ATOM 729 C C . ASN A 1 92 ? -18.641 7.656 2.301 1 95.06 92 ASN A C 1
ATOM 731 O O . ASN A 1 92 ? -19.562 6.879 2.539 1 95.06 92 ASN A O 1
ATOM 735 N N . GLU A 1 93 ? -18.406 8.203 1.161 1 93.5 93 GLU A N 1
ATOM 736 C CA . GLU A 1 93 ? -19.266 7.859 0.031 1 93.5 93 GLU A CA 1
ATOM 737 C C . GLU A 1 93 ? -18.797 6.57 -0.642 1 93.5 93 GLU A C 1
ATOM 739 O O . GLU A 1 93 ? -19.578 5.926 -1.355 1 93.5 93 GLU A O 1
ATOM 744 N N . ILE A 1 94 ? -17.594 6.195 -0.418 1 93.81 94 ILE A N 1
ATOM 745 C CA . ILE A 1 94 ? -16.984 5.082 -1.143 1 93.81 94 ILE A CA 1
ATOM 746 C C . ILE A 1 94 ? -16.781 3.9 -0.197 1 93.81 94 ILE A C 1
ATOM 748 O O . ILE A 1 94 ? -17 2.748 -0.58 1 93.81 94 ILE A O 1
ATOM 752 N N . TYR A 1 95 ? -16.516 4.172 1.055 1 97.5 95 TYR A N 1
ATOM 753 C CA . TYR A 1 95 ? -16.219 3.137 2.037 1 97.5 95 TYR A CA 1
ATOM 754 C C . TYR A 1 95 ? -17.188 3.207 3.211 1 97.5 95 TYR A C 1
ATOM 756 O O . TYR A 1 95 ? -17.656 4.289 3.574 1 97.5 95 TYR A O 1
ATOM 764 N N . LYS A 1 96 ? -17.484 2.072 3.748 1 97.19 96 LYS A N 1
ATOM 765 C CA . LYS A 1 96 ? -18.328 2.004 4.941 1 97.19 96 LYS A CA 1
ATOM 766 C C . LYS A 1 96 ? -17.609 2.604 6.148 1 97.19 96 LYS A C 1
ATOM 768 O O . LYS A 1 96 ? -18.219 3.299 6.961 1 97.19 96 LYS A O 1
ATOM 773 N N . SER A 1 97 ? -16.359 2.301 6.25 1 97.5 97 SER A N 1
ATOM 774 C CA . SER A 1 97 ? -15.516 2.861 7.301 1 97.5 97 SER A CA 1
ATOM 775 C C . SER A 1 97 ? -14.062 2.947 6.848 1 97.5 97 SER A C 1
ATOM 777 O O . SER A 1 97 ? -13.602 2.119 6.059 1 97.5 97 SER A O 1
ATOM 779 N N . MET A 1 98 ? -13.367 3.938 7.41 1 98 98 MET A N 1
ATOM 780 C CA . MET A 1 98 ? -11.945 4.074 7.113 1 98 98 MET A CA 1
ATOM 781 C C . MET A 1 98 ? -11.227 4.805 8.234 1 98 98 MET A C 1
ATOM 783 O O . MET A 1 98 ? -11.742 5.781 8.781 1 98 98 MET A O 1
ATOM 787 N N . THR A 1 99 ? -10.039 4.332 8.523 1 98.44 99 THR A N 1
ATOM 788 C CA . THR A 1 99 ? -9.141 4.984 9.469 1 98.44 99 THR A CA 1
ATOM 789 C C . THR A 1 99 ? -7.73 5.094 8.891 1 98.44 99 THR A C 1
ATOM 791 O O . THR A 1 99 ? -7.223 4.145 8.289 1 98.44 99 THR A O 1
ATOM 794 N N . LEU A 1 100 ? -7.191 6.27 9.016 1 98.69 100 LEU A N 1
ATOM 795 C CA . LEU A 1 100 ? -5.816 6.535 8.602 1 98.69 100 LEU A CA 1
ATOM 796 C C . LEU A 1 100 ? -4.93 6.805 9.812 1 98.69 100 LEU A C 1
ATOM 798 O O . LEU A 1 100 ? -5.297 7.582 10.695 1 98.69 100 LEU A O 1
ATOM 802 N N . THR A 1 101 ? -3.809 6.164 9.875 1 98.75 101 THR A N 1
ATOM 803 C CA . THR A 1 101 ? -2.889 6.391 10.984 1 98.75 101 THR A CA 1
ATOM 804 C C . THR A 1 101 ? -1.506 6.781 10.469 1 98.75 101 THR A C 1
ATOM 806 O O . THR A 1 101 ? -0.983 6.152 9.547 1 98.75 101 THR A O 1
ATOM 809 N N . LEU A 1 102 ? -0.974 7.801 11.055 1 98.38 102 LEU A N 1
ATOM 810 C CA . LEU A 1 102 ? 0.413 8.203 10.844 1 98.38 102 LEU A CA 1
ATOM 811 C C . LEU A 1 102 ? 1.266 7.855 12.062 1 98.38 102 LEU A C 1
ATOM 813 O O . LEU A 1 102 ? 0.919 8.211 13.188 1 98.38 102 LEU A O 1
ATOM 817 N N . THR A 1 103 ? 2.332 7.137 11.867 1 98.19 103 THR A N 1
ATOM 818 C CA . THR A 1 103 ? 3.279 6.832 12.93 1 98.19 103 THR A CA 1
ATOM 819 C C . THR A 1 103 ? 4.695 7.242 12.531 1 98.19 103 THR A C 1
ATOM 821 O O . THR A 1 103 ? 5.133 6.965 11.414 1 98.19 103 THR A O 1
ATOM 824 N N . ALA A 1 104 ? 5.336 7.898 13.461 1 96.81 104 ALA A N 1
ATOM 825 C CA . ALA A 1 104 ? 6.715 8.32 13.227 1 96.81 104 ALA A CA 1
ATOM 826 C C . ALA A 1 104 ? 7.684 7.578 14.141 1 96.81 104 ALA A C 1
ATOM 828 O O . ALA A 1 104 ? 7.453 7.469 15.344 1 96.81 104 ALA A O 1
ATOM 829 N N . GLU A 1 105 ? 8.68 6.996 13.547 1 94.88 105 GLU A N 1
ATOM 830 C CA . GLU A 1 105 ? 9.789 6.352 14.25 1 94.88 105 GLU A CA 1
ATOM 831 C C . GLU A 1 105 ? 11.133 6.742 13.641 1 94.88 105 GLU A C 1
ATOM 833 O O . GLU A 1 105 ? 11.477 6.301 12.539 1 94.88 105 GLU A O 1
ATOM 838 N N . GLU A 1 106 ? 11.922 7.555 14.414 1 92.12 106 GLU A N 1
ATOM 839 C CA . GLU A 1 106 ? 13.219 8.023 13.938 1 92.12 106 GLU A CA 1
ATOM 840 C C . GLU A 1 106 ? 13.102 8.648 12.555 1 92.12 106 GLU A C 1
ATOM 842 O O . GLU A 1 106 ? 12.461 9.688 12.391 1 92.12 106 GLU A O 1
ATOM 847 N N . ASN A 1 107 ? 13.617 7.922 11.539 1 93.5 107 ASN A N 1
ATOM 848 C CA . ASN A 1 107 ? 13.562 8.461 10.18 1 93.5 107 ASN A CA 1
ATOM 849 C C . ASN A 1 107 ? 12.57 7.699 9.312 1 93.5 107 ASN A C 1
ATOM 851 O O . ASN A 1 107 ? 12.734 7.621 8.094 1 93.5 107 ASN A O 1
ATOM 855 N N . LEU A 1 108 ? 11.578 7.152 10 1 95.31 108 LEU A N 1
ATOM 856 C CA . LEU A 1 108 ? 10.578 6.355 9.305 1 95.31 108 LEU A CA 1
ATOM 857 C C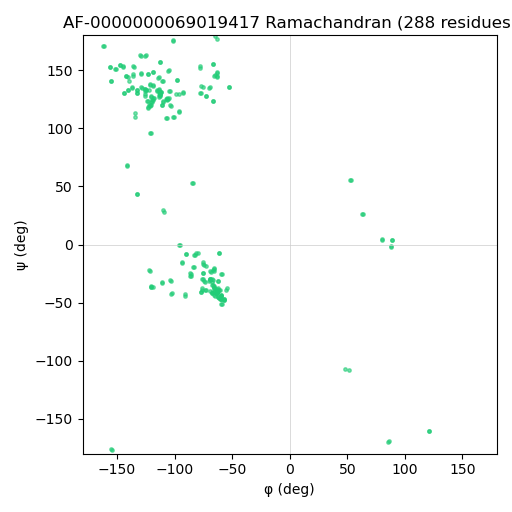 . LEU A 1 108 ? 9.18 6.918 9.539 1 95.31 108 LEU A C 1
ATOM 859 O O . LEU A 1 108 ? 8.812 7.238 10.672 1 95.31 108 LEU A O 1
ATOM 863 N N . ILE A 1 109 ? 8.477 7.035 8.469 1 96.69 109 ILE A N 1
ATOM 864 C CA . ILE A 1 109 ? 7.062 7.391 8.539 1 96.69 109 ILE A CA 1
ATOM 865 C C . ILE A 1 109 ? 6.215 6.23 8.016 1 96.69 109 ILE A C 1
ATOM 867 O O . ILE A 1 109 ? 6.531 5.641 6.98 1 96.69 109 ILE A O 1
ATOM 871 N N . THR A 1 110 ? 5.23 5.906 8.758 1 98.19 110 THR A N 1
ATOM 872 C CA . THR A 1 110 ? 4.336 4.824 8.359 1 98.19 110 THR A CA 1
ATOM 873 C C . THR A 1 110 ? 2.9 5.324 8.25 1 98.19 110 THR A C 1
ATOM 875 O O . THR A 1 110 ? 2.346 5.867 9.203 1 98.19 110 THR A O 1
ATOM 878 N N . TRP A 1 111 ? 2.311 5.191 7.016 1 98.56 111 TRP A N 1
ATOM 879 C CA . TRP A 1 111 ? 0.871 5.336 6.82 1 98.56 111 TRP A CA 1
ATOM 880 C C . TRP A 1 111 ? 0.169 3.986 6.914 1 98.56 111 TRP A C 1
ATOM 882 O O . TRP A 1 111 ? 0.609 3.01 6.305 1 98.56 111 TRP A O 1
ATOM 892 N N . THR A 1 112 ? -0.862 3.939 7.684 1 98.81 112 THR A N 1
ATOM 893 C CA . THR A 1 112 ? -1.709 2.754 7.742 1 98.81 112 THR A CA 1
ATOM 894 C C . THR A 1 112 ? -3.16 3.109 7.434 1 98.81 112 THR A C 1
ATOM 896 O O . THR A 1 112 ? -3.74 3.986 8.078 1 98.81 112 THR A O 1
ATOM 899 N N . LEU A 1 113 ? -3.732 2.473 6.457 1 98.75 113 LEU A N 1
ATOM 900 C CA . LEU A 1 113 ? -5.145 2.598 6.113 1 98.75 113 LEU A CA 1
ATOM 901 C C . LEU A 1 113 ? -5.898 1.312 6.434 1 98.75 113 LEU A C 1
ATOM 903 O O . LEU A 1 113 ? -5.535 0.238 5.945 1 98.75 113 LEU A O 1
ATOM 907 N N . VAL A 1 114 ? -6.863 1.449 7.297 1 98.44 114 VAL A N 1
ATOM 908 C CA . VAL A 1 114 ? -7.797 0.36 7.551 1 98.44 114 VAL A CA 1
ATOM 909 C C . VAL A 1 114 ? -9.188 0.742 7.043 1 98.44 114 VAL A C 1
ATOM 911 O O . VAL A 1 114 ? -9.688 1.826 7.348 1 98.44 114 VAL A O 1
ATOM 914 N N . TYR A 1 115 ? -9.828 -0.162 6.227 1 98 115 TYR A N 1
ATOM 915 C CA . TYR A 1 115 ? -11.062 0.269 5.582 1 98 115 TYR A CA 1
ATOM 916 C C . TYR A 1 115 ? -12.023 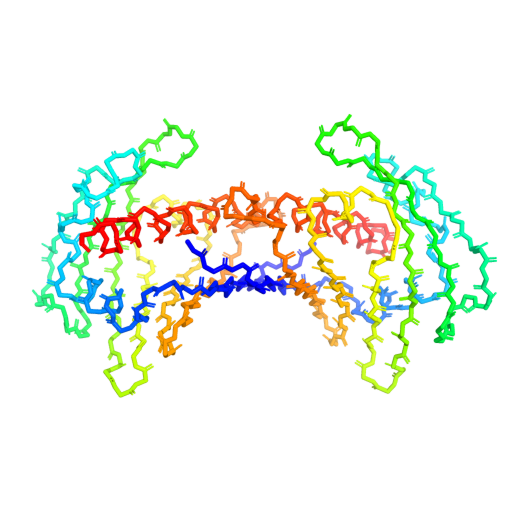-0.9 5.41 1 98 115 TYR A C 1
ATOM 918 O O . TYR A 1 115 ? -11.609 -2.061 5.426 1 98 115 TYR A O 1
ATOM 926 N N . GLU A 1 116 ? -13.227 -0.557 5.352 1 97.81 116 GLU A N 1
ATOM 927 C CA . GLU A 1 116 ? -14.32 -1.44 4.957 1 97.81 116 GLU A CA 1
ATOM 928 C C . GLU A 1 116 ? -15.055 -0.9 3.736 1 97.81 116 GLU A C 1
ATOM 930 O O . GLU A 1 116 ? -15.531 0.236 3.744 1 97.81 116 GLU A O 1
ATOM 935 N N . LYS A 1 117 ? -15.188 -1.745 2.725 1 96.19 117 LYS A N 1
ATOM 936 C CA . LYS A 1 117 ? -15.828 -1.354 1.474 1 96.19 117 LYS A CA 1
ATOM 937 C C . LYS A 1 117 ? -17.344 -1.351 1.612 1 96.19 117 LYS A C 1
ATOM 939 O O . LYS A 1 117 ? -17.906 -2.117 2.4 1 96.19 117 LYS A O 1
ATOM 944 N N . LEU A 1 118 ? -17.984 -0.481 0.793 1 96.12 118 LEU A N 1
ATOM 945 C CA . LEU A 1 118 ? -19.438 -0.498 0.736 1 96.12 118 LEU A CA 1
ATOM 946 C C . LEU A 1 118 ? -19.938 -1.789 0.101 1 96.12 118 LEU A C 1
ATOM 948 O O . LEU A 1 118 ? -20.969 -2.33 0.517 1 96.12 118 LEU A O 1
ATOM 952 N N . ASN A 1 119 ? -19.25 -2.189 -0.914 1 93.75 119 ASN A N 1
ATOM 953 C CA . ASN A 1 119 ? -19.547 -3.438 -1.604 1 93.75 119 ASN A CA 1
ATOM 954 C C . ASN A 1 119 ? -18.328 -4.004 -2.305 1 93.75 119 ASN A C 1
ATOM 956 O O . ASN A 1 119 ? -17.234 -3.414 -2.244 1 93.75 119 ASN A O 1
ATOM 960 N N . GLU A 1 120 ? -18.438 -5.07 -3.02 1 88.75 120 GLU A N 1
ATOM 961 C CA . GLU A 1 120 ? -17.312 -5.801 -3.586 1 88.75 120 GLU A CA 1
ATOM 962 C C . GLU A 1 120 ? -16.688 -5.039 -4.758 1 88.75 120 GLU A C 1
ATOM 964 O O . GLU A 1 120 ? -15.547 -5.297 -5.137 1 88.75 120 GLU A O 1
ATOM 969 N N . ASN A 1 121 ? -17.406 -4.125 -5.305 1 91.31 121 ASN A N 1
ATOM 970 C CA . ASN A 1 121 ? -16.938 -3.383 -6.469 1 91.31 121 ASN A CA 1
ATOM 971 C C . ASN A 1 121 ? -16.172 -2.129 -6.059 1 91.31 121 ASN A C 1
ATOM 973 O O . ASN A 1 121 ? -15.57 -1.462 -6.898 1 91.31 121 ASN A O 1
ATOM 977 N N . THR A 1 122 ? -16.188 -1.819 -4.773 1 94.94 122 THR A N 1
ATOM 978 C CA . THR A 1 122 ? -15.422 -0.692 -4.27 1 94.94 122 THR A CA 1
ATOM 979 C C . THR A 1 122 ? -13.922 -0.96 -4.402 1 94.94 122 THR A C 1
ATOM 981 O O . THR A 1 122 ? -13.438 -2.008 -3.971 1 94.94 122 THR A O 1
ATOM 984 N N . PRO A 1 123 ? -13.211 -0.089 -5.078 1 93.12 123 PRO A N 1
ATOM 985 C CA . PRO A 1 123 ? -11.773 -0.313 -5.273 1 93.12 123 PRO A CA 1
ATOM 986 C C . PRO A 1 123 ? -10.984 -0.226 -3.969 1 93.12 123 PRO A C 1
ATOM 988 O O . PRO A 1 123 ? -11.453 0.369 -2.996 1 93.12 123 PRO A O 1
ATOM 991 N N . GLU A 1 124 ? -9.805 -0.892 -3.93 1 95.06 124 GLU A N 1
ATOM 992 C CA . GLU A 1 124 ? -8.852 -0.619 -2.859 1 95.06 124 GLU A CA 1
ATOM 993 C C . GLU A 1 124 ? -8.359 0.825 -2.912 1 95.06 124 GLU A C 1
ATOM 995 O O . GLU A 1 124 ? -8.266 1.415 -3.99 1 95.06 124 GLU A O 1
ATOM 1000 N N . PRO A 1 125 ? -8.078 1.377 -1.812 1 96.75 125 PRO A N 1
ATOM 1001 C CA . PRO A 1 125 ? -7.734 2.801 -1.802 1 96.75 125 PRO A CA 1
ATOM 1002 C C . PRO A 1 125 ? -6.266 3.061 -2.121 1 96.75 125 PRO A C 1
ATOM 1004 O O . PRO A 1 125 ? -5.602 3.822 -1.414 1 96.75 125 PRO A O 1
ATOM 1007 N N . LEU A 1 126 ? -5.801 2.531 -3.201 1 96.62 126 LEU A N 1
ATOM 1008 C CA . LEU A 1 126 ? -4.402 2.664 -3.59 1 96.62 126 LEU A CA 1
ATOM 1009 C C . LEU A 1 126 ? -4.109 4.07 -4.105 1 96.62 126 LEU A C 1
ATOM 1011 O O . LEU A 1 126 ? -3.008 4.59 -3.918 1 96.62 126 LEU A O 1
ATOM 1015 N N . ASP A 1 127 ? -5.051 4.637 -4.688 1 95.38 127 ASP A N 1
ATOM 1016 C CA . ASP A 1 127 ? -4.875 6.008 -5.152 1 95.38 127 ASP A CA 1
ATOM 1017 C C . ASP A 1 127 ? -4.695 6.969 -3.98 1 95.38 127 ASP A C 1
ATOM 1019 O O . ASP A 1 127 ? -3.898 7.906 -4.055 1 95.38 127 ASP A O 1
ATOM 1023 N N . PHE A 1 128 ? -5.457 6.734 -2.969 1 97.38 128 PHE A N 1
ATOM 1024 C CA . PHE A 1 128 ? -5.332 7.562 -1.775 1 97.38 128 PHE A CA 1
ATOM 1025 C C . PHE A 1 128 ? -3.977 7.355 -1.108 1 97.38 128 PHE A C 1
ATOM 1027 O O . PHE A 1 128 ? -3.354 8.312 -0.645 1 97.38 128 PHE A O 1
ATOM 1034 N N . MET A 1 129 ? -3.496 6.145 -1.11 1 98 129 MET A N 1
ATOM 1035 C CA . MET A 1 129 ? -2.164 5.883 -0.571 1 98 129 MET A CA 1
ATOM 1036 C C . MET A 1 129 ? -1.097 6.605 -1.386 1 98 129 MET A C 1
ATOM 1038 O O . MET A 1 129 ? -0.157 7.172 -0.824 1 98 129 MET A O 1
ATOM 1042 N N . GLU A 1 130 ? -1.281 6.574 -2.666 1 96.44 130 GLU A N 1
ATOM 1043 C CA . GLU A 1 130 ? -0.36 7.301 -3.535 1 96.44 130 GLU A CA 1
ATOM 1044 C C . GLU A 1 130 ? -0.35 8.789 -3.203 1 96.44 130 GLU A C 1
ATOM 1046 O O . GLU A 1 130 ? 0.711 9.422 -3.17 1 96.44 130 GLU A O 1
ATOM 1051 N N . PHE A 1 131 ? -1.489 9.32 -2.99 1 97.38 131 PHE A N 1
ATOM 1052 C CA . PHE A 1 131 ? -1.635 10.711 -2.576 1 97.38 131 PHE A CA 1
ATOM 1053 C C . PHE A 1 131 ? -0.865 10.977 -1.288 1 97.38 131 PHE A C 1
ATOM 1055 O O . PHE A 1 131 ? -0.11 11.953 -1.199 1 97.38 131 PHE A O 1
ATOM 1062 N N . LEU A 1 132 ? -1.036 10.109 -0.297 1 97.5 132 LEU A N 1
ATOM 1063 C CA . LEU A 1 132 ? -0.406 10.281 1.008 1 97.5 132 LEU A CA 1
ATOM 1064 C C . LEU A 1 132 ? 1.113 10.211 0.892 1 97.5 132 LEU A C 1
ATOM 1066 O O . LEU A 1 132 ? 1.826 10.992 1.521 1 97.5 132 LEU A O 1
ATOM 1070 N N . VAL A 1 133 ? 1.574 9.305 0.116 1 96.31 133 VAL A N 1
ATOM 1071 C CA . VAL A 1 133 ? 3.01 9.156 -0.106 1 96.31 133 VAL A CA 1
ATOM 1072 C C . VAL A 1 133 ? 3.561 10.422 -0.764 1 96.31 133 VAL A C 1
ATOM 1074 O O . VAL A 1 133 ? 4.605 10.93 -0.356 1 96.31 133 VAL A O 1
ATOM 1077 N N . GLY A 1 134 ? 2.822 10.852 -1.745 1 95.25 134 GLY A N 1
ATOM 1078 C CA . GLY A 1 134 ? 3.225 12.086 -2.4 1 95.25 134 GLY A CA 1
ATOM 1079 C C . GLY A 1 134 ? 3.248 13.281 -1.464 1 95.25 134 GLY A C 1
ATOM 1080 O O . GLY A 1 134 ? 4.121 14.141 -1.569 1 95.25 134 GLY A O 1
ATOM 1081 N N . LEU A 1 135 ? 2.312 13.336 -0.619 1 96.06 135 LEU A N 1
ATOM 1082 C CA . LEU A 1 135 ? 2.225 14.406 0.364 1 96.06 135 LEU A CA 1
ATOM 1083 C C . LEU A 1 135 ? 3.459 14.43 1.257 1 96.06 135 LEU A C 1
ATOM 1085 O O . LEU A 1 135 ? 4.047 15.492 1.484 1 96.06 135 LEU A O 1
ATOM 1089 N N . ILE A 1 136 ? 3.852 13.312 1.736 1 94.38 136 ILE A N 1
ATOM 1090 C CA . ILE A 1 136 ? 5.012 13.211 2.615 1 94.38 136 ILE A CA 1
ATOM 1091 C C . ILE A 1 136 ? 6.27 13.656 1.866 1 94.38 136 ILE A C 1
ATOM 1093 O O . ILE A 1 136 ? 7.129 14.336 2.432 1 94.38 136 ILE A O 1
ATOM 1097 N N . LYS A 1 137 ? 6.363 13.305 0.661 1 92.62 137 LYS A N 1
ATOM 1098 C CA . LYS A 1 137 ? 7.504 13.703 -0.156 1 92.62 137 LYS A CA 1
ATOM 1099 C C . LYS A 1 137 ? 7.602 15.227 -0.255 1 92.62 137 LYS A C 1
ATOM 1101 O O . LYS A 1 137 ? 8.688 15.789 -0.14 1 92.62 137 LYS A O 1
ATOM 1106 N N . ASP A 1 138 ? 6.504 15.812 -0.516 1 94.31 138 ASP A N 1
ATOM 1107 C CA . ASP A 1 138 ? 6.465 17.266 -0.6 1 94.31 138 ASP A CA 1
ATOM 1108 C C . ASP A 1 138 ? 6.895 17.906 0.719 1 94.31 138 ASP A C 1
ATOM 1110 O O . ASP A 1 138 ? 7.66 18.875 0.726 1 94.31 138 ASP A O 1
ATOM 1114 N N . LEU A 1 139 ? 6.406 17.391 1.771 1 93.75 139 LEU A N 1
ATOM 1115 C CA . LEU A 1 139 ? 6.719 17.938 3.086 1 93.75 139 LEU A CA 1
ATOM 1116 C C . LEU A 1 139 ? 8.203 17.766 3.406 1 93.75 139 LEU A C 1
ATOM 1118 O O . LEU A 1 139 ? 8.836 18.688 3.93 1 93.75 139 LEU A O 1
ATOM 1122 N N . GLU A 1 140 ? 8.703 16.641 3.129 1 92.06 140 GLU A N 1
ATOM 1123 C CA . GLU A 1 140 ? 10.125 16.406 3.369 1 92.06 140 GLU A CA 1
ATOM 1124 C C . GLU A 1 140 ? 10.992 17.359 2.564 1 92.06 140 GLU A C 1
ATOM 1126 O O . GLU A 1 140 ? 11.984 17.875 3.074 1 92.06 140 GLU A O 1
ATOM 1131 N N . THR A 1 141 ? 10.68 17.516 1.297 1 89.31 141 THR A N 1
ATOM 1132 C CA . THR A 1 141 ? 11.43 18.422 0.427 1 89.31 141 THR A CA 1
ATOM 1133 C C . THR A 1 141 ? 11.477 19.828 1.011 1 89.31 141 THR A C 1
ATOM 1135 O O . THR A 1 141 ? 12.492 20.516 0.914 1 89.31 141 THR A O 1
ATOM 1138 N N . HIS A 1 142 ? 10.438 20.234 1.558 1 87 142 HIS A N 1
ATOM 1139 C CA . HIS A 1 142 ? 10.359 21.547 2.164 1 87 142 HIS A CA 1
ATOM 1140 C C . HIS A 1 142 ? 11.242 21.641 3.402 1 87 142 HIS A C 1
ATOM 1142 O O . HIS A 1 142 ? 11.844 22.688 3.666 1 87 142 HIS A O 1
ATOM 1148 N N . HIS A 1 143 ? 11.398 20.594 4.105 1 81.62 143 HIS A N 1
ATOM 1149 C CA . HIS A 1 143 ? 12.141 20.625 5.363 1 81.62 143 HIS A CA 1
ATOM 1150 C C . HIS A 1 143 ? 13.617 20.328 5.133 1 81.62 143 HIS A C 1
ATOM 1152 O O . HIS A 1 143 ? 14.477 20.812 5.875 1 81.62 143 HIS A O 1
ATOM 1158 N N . VAL A 1 144 ? 13.914 19.391 4.34 1 72 144 VAL A N 1
ATOM 1159 C CA . VAL A 1 144 ? 15.312 19.062 4.066 1 72 144 VAL A CA 1
ATOM 1160 C C . VAL A 1 144 ? 15.914 20.094 3.119 1 72 144 VAL A C 1
ATOM 1162 O O . VAL A 1 144 ? 17.125 20.328 3.131 1 72 144 VAL A O 1
ATOM 1165 N N . GLY A 1 145 ? 15.203 20.547 2.152 1 58.81 145 GLY A N 1
ATOM 1166 C CA . GLY A 1 145 ? 15.773 21.562 1.293 1 58.81 145 GLY A CA 1
ATOM 1167 C C . GLY A 1 145 ? 16.125 22.844 2.037 1 58.81 145 GLY A C 1
ATOM 1168 O O . GLY A 1 145 ? 16.812 23.719 1.495 1 58.81 145 GLY A O 1
ATOM 1169 N N . LYS A 1 146 ? 15.781 23.031 3.33 1 45.97 146 LYS A N 1
ATOM 1170 C CA . LYS A 1 146 ? 16.203 24.234 4.059 1 45.97 146 LYS A CA 1
ATOM 1171 C C . LYS A 1 146 ? 17.547 24 4.746 1 45.97 146 LYS A C 1
ATOM 1173 O O . LYS A 1 146 ? 17.875 22.891 5.145 1 45.97 146 LYS A O 1
ATOM 1178 N N . MET B 1 1 ? 13.43 11.82 -0.083 1 87.19 1 MET B N 1
ATOM 1179 C CA . MET B 1 1 ? 13.109 10.609 0.662 1 87.19 1 MET B CA 1
ATOM 1180 C C . MET B 1 1 ? 14.258 9.609 0.596 1 87.19 1 MET B C 1
ATOM 1182 O O . MET B 1 1 ? 15.094 9.672 -0.308 1 87.19 1 MET B O 1
ATOM 1186 N N . GLY B 1 2 ? 14.32 8.711 1.703 1 90.19 2 GLY B N 1
ATOM 1187 C CA . GLY B 1 2 ? 15.32 7.652 1.64 1 90.19 2 GLY B CA 1
ATOM 1188 C C . GLY B 1 2 ? 15.094 6.688 0.493 1 90.19 2 GLY B C 1
ATOM 1189 O O . GLY B 1 2 ? 14.125 6.816 -0.252 1 90.19 2 GLY B O 1
ATOM 1190 N N . LEU B 1 3 ? 15.984 5.84 0.419 1 94.75 3 LEU B N 1
ATOM 1191 C CA . LEU B 1 3 ? 15.961 4.934 -0.724 1 94.75 3 LEU B CA 1
ATOM 1192 C C . LEU B 1 3 ? 15.219 3.646 -0.379 1 94.75 3 LEU B C 1
ATOM 1194 O O . LEU B 1 3 ? 14.805 2.906 -1.273 1 94.75 3 LEU B O 1
ATOM 1198 N N . LYS B 1 4 ? 14.984 3.379 0.815 1 96.38 4 LYS B N 1
ATOM 1199 C CA . LYS B 1 4 ? 14.352 2.125 1.218 1 96.38 4 LYS B CA 1
ATOM 1200 C C . LYS B 1 4 ? 12.891 2.342 1.604 1 96.38 4 LYS B C 1
ATOM 1202 O O . LYS B 1 4 ? 12.523 3.414 2.092 1 96.38 4 LYS B O 1
ATOM 1207 N N . GLY B 1 5 ? 12.078 1.326 1.397 1 96.81 5 GLY B N 1
ATOM 1208 C CA . GLY B 1 5 ? 10.68 1.406 1.763 1 96.81 5 GLY B CA 1
ATOM 1209 C C . GLY B 1 5 ? 10.008 0.048 1.864 1 96.81 5 GLY B C 1
ATOM 1210 O O . GLY B 1 5 ? 10.641 -0.982 1.625 1 96.81 5 GLY B O 1
ATOM 1211 N N . LYS B 1 6 ? 8.805 0.055 2.369 1 98.31 6 LYS B N 1
ATOM 1212 C CA . LYS B 1 6 ? 8 -1.146 2.564 1 98.31 6 LYS B CA 1
ATOM 1213 C C . LYS B 1 6 ? 6.523 -0.864 2.301 1 98.31 6 LYS B C 1
ATOM 1215 O O . LYS B 1 6 ? 5.992 0.156 2.744 1 98.31 6 LYS B O 1
ATOM 1220 N N . LEU B 1 7 ? 5.844 -1.693 1.477 1 98.69 7 LEU B N 1
ATOM 1221 C CA . LEU B 1 7 ? 4.406 -1.648 1.216 1 98.69 7 LEU B CA 1
ATOM 1222 C C . LEU B 1 7 ? 3.734 -2.947 1.646 1 98.69 7 LEU B C 1
ATOM 1224 O O . LEU B 1 7 ? 4.258 -4.035 1.392 1 98.69 7 LEU B O 1
ATOM 1228 N N . ILE B 1 8 ? 2.578 -2.846 2.299 1 98.81 8 ILE B N 1
ATOM 1229 C CA . ILE B 1 8 ? 1.828 -4.023 2.723 1 98.81 8 ILE B CA 1
ATOM 1230 C C . ILE B 1 8 ? 0.359 -3.865 2.336 1 98.81 8 ILE B C 1
ATOM 1232 O O . ILE B 1 8 ? -0.229 -2.799 2.529 1 98.81 8 ILE B O 1
ATOM 1236 N N . SER B 1 9 ? -0.184 -4.855 1.719 1 98.62 9 SER B N 1
ATOM 1237 C CA . SER B 1 9 ? -1.616 -4.93 1.447 1 98.62 9 SER B CA 1
ATOM 1238 C C . SER B 1 9 ? -2.225 -6.199 2.039 1 98.62 9 SER B C 1
ATOM 1240 O O . SER B 1 9 ? -1.788 -7.309 1.728 1 98.62 9 SER B O 1
ATOM 1242 N N . GLN B 1 10 ? -3.121 -6.043 2.936 1 97.62 10 GLN B N 1
ATOM 1243 C CA . GLN B 1 10 ? -3.895 -7.145 3.504 1 97.62 10 GLN B CA 1
ATOM 1244 C C . GLN B 1 10 ? -5.324 -7.141 2.977 1 97.62 10 GLN B C 1
ATOM 1246 O O . GLN B 1 10 ? -6.055 -6.164 3.15 1 97.62 10 GLN B O 1
ATOM 1251 N N . ILE B 1 11 ? -5.676 -8.25 2.445 1 94.19 11 ILE B N 1
ATOM 1252 C CA . ILE B 1 11 ? -6.977 -8.336 1.789 1 94.19 11 ILE B CA 1
ATOM 1253 C C . ILE B 1 11 ? -7.777 -9.492 2.381 1 94.19 11 ILE B C 1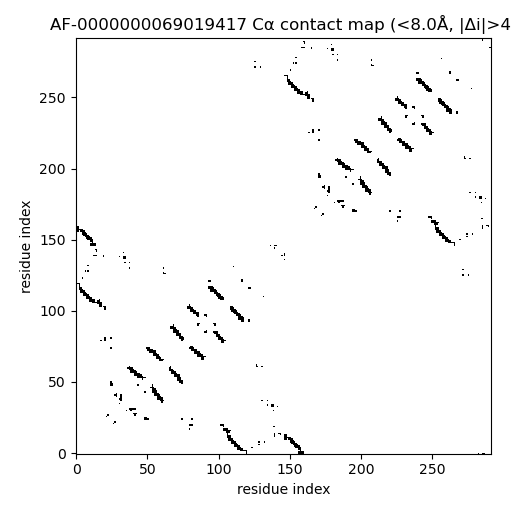
ATOM 1255 O O . ILE B 1 11 ? -7.285 -10.617 2.461 1 94.19 11 ILE B O 1
ATOM 1259 N N . GLU B 1 12 ? -8.969 -9.211 2.791 1 95.12 12 GLU B N 1
ATOM 1260 C CA . GLU B 1 12 ? -9.875 -10.273 3.221 1 95.12 12 GLU B CA 1
ATOM 1261 C C . GLU B 1 12 ? -10.438 -11.039 2.025 1 95.12 12 GLU B C 1
ATOM 1263 O O . GLU B 1 12 ? -10.812 -10.438 1.017 1 95.12 12 GLU B O 1
ATOM 1268 N N . MET B 1 13 ? -10.43 -12.312 2.199 1 92.62 13 MET B N 1
ATOM 1269 C CA . MET B 1 13 ? -10.875 -13.164 1.103 1 92.62 13 MET B CA 1
ATOM 1270 C C . MET B 1 13 ? -12.18 -13.867 1.456 1 92.62 13 MET B C 1
ATOM 1272 O O . MET B 1 13 ? -12.484 -14.07 2.635 1 92.62 13 MET B O 1
ATOM 1276 N N . LYS B 1 14 ? -12.875 -14.258 0.401 1 89.62 14 LYS B N 1
ATOM 1277 C CA . LYS B 1 14 ? -14.078 -15.07 0.58 1 89.62 14 LYS B CA 1
ATOM 1278 C C . LYS B 1 14 ? -13.734 -16.547 0.647 1 89.62 14 LYS B C 1
ATOM 1280 O O . LYS B 1 14 ? -14.508 -17.344 1.187 1 89.62 14 LYS B O 1
ATOM 1285 N N . CYS B 1 15 ? -12.68 -16.828 0.029 1 87.38 15 CYS B N 1
ATOM 1286 C CA . CYS B 1 15 ? -12.188 -18.203 0.091 1 87.38 15 CYS B CA 1
ATOM 1287 C C . CYS B 1 15 ? -11.031 -18.328 1.076 1 87.38 15 CYS B C 1
ATOM 1289 O O . CYS B 1 15 ? -10.633 -17.344 1.699 1 87.38 15 CYS B O 1
ATOM 1291 N N . SER B 1 16 ? -10.602 -19.547 1.242 1 88.81 16 SER B N 1
ATOM 1292 C CA . SER B 1 16 ? -9.492 -19.781 2.166 1 88.81 16 SER B CA 1
ATOM 1293 C C . SER B 1 16 ? -8.188 -19.219 1.616 1 88.81 16 SER B C 1
ATOM 1295 O O . SER B 1 16 ? -7.887 -19.375 0.432 1 88.81 16 SER B O 1
ATOM 1297 N N . GLY B 1 17 ? -7.488 -18.531 2.51 1 88.56 17 GLY B N 1
ATOM 1298 C CA . GLY B 1 17 ? -6.16 -18.078 2.141 1 88.56 17 GLY B CA 1
ATOM 1299 C C . GLY B 1 17 ? -5.223 -19.203 1.761 1 88.56 17 GLY B C 1
ATOM 1300 O O . GLY B 1 17 ? -4.309 -19.016 0.955 1 88.56 17 GLY B O 1
ATOM 1301 N N . HIS B 1 18 ? -5.484 -20.359 2.27 1 89.81 18 HIS B N 1
ATOM 1302 C CA . HIS B 1 18 ? -4.641 -21.516 2.014 1 89.81 18 HIS B CA 1
ATOM 1303 C C . HIS B 1 18 ? -4.727 -21.938 0.552 1 89.81 18 HIS B C 1
ATOM 1305 O O . HIS B 1 18 ? -3.742 -22.422 -0.015 1 89.81 18 HIS B O 1
ATOM 1311 N N . LEU B 1 19 ? -5.801 -21.703 -0.027 1 91.12 19 LEU B N 1
ATOM 1312 C CA . LEU B 1 19 ? -5.977 -22.031 -1.437 1 91.12 19 LEU B CA 1
ATOM 1313 C C . LEU B 1 19 ? -5.023 -21.219 -2.309 1 91.12 19 LEU B C 1
ATOM 1315 O O . LEU B 1 19 ? -4.395 -21.766 -3.221 1 91.12 19 LEU B O 1
ATOM 1319 N N . LEU B 1 20 ? -4.891 -20 -1.969 1 92 20 LEU B N 1
ATOM 1320 C CA . LEU B 1 20 ? -4.027 -19.125 -2.76 1 92 20 LEU B CA 1
ATOM 1321 C C . LEU B 1 20 ? -2.559 -19.453 -2.518 1 92 20 LEU B C 1
ATOM 1323 O O . LEU B 1 20 ? -1.75 -19.422 -3.449 1 92 20 LEU B O 1
ATOM 1327 N N . TYR B 1 21 ? -2.316 -19.734 -1.253 1 95.31 21 TYR B N 1
ATOM 1328 C CA . TYR B 1 21 ? -0.966 -20.188 -0.929 1 95.31 21 TYR B CA 1
ATOM 1329 C C . TYR B 1 21 ? -0.589 -21.422 -1.741 1 95.31 21 TYR B C 1
ATOM 1331 O O . TYR B 1 21 ? 0.463 -21.453 -2.385 1 95.31 21 TYR B O 1
ATOM 1339 N N . GLU B 1 22 ? -1.461 -22.375 -1.797 1 94.44 22 GLU B N 1
ATOM 1340 C CA . GLU B 1 22 ? -1.203 -23.609 -2.543 1 94.44 22 GLU B CA 1
ATOM 1341 C C . GLU B 1 22 ? -1.104 -23.328 -4.039 1 94.44 22 GLU B C 1
ATOM 1343 O O . GLU B 1 22 ? -0.302 -23.953 -4.738 1 94.44 22 GLU B O 1
ATOM 1348 N N . HIS B 1 23 ? -1.888 -22.453 -4.449 1 95.12 23 HIS B N 1
ATOM 1349 C CA . HIS B 1 23 ? -1.859 -22.094 -5.859 1 95.12 23 HIS B CA 1
ATOM 1350 C C . HIS B 1 23 ? -0.479 -21.594 -6.273 1 95.12 23 HIS B C 1
ATOM 1352 O O . HIS B 1 23 ? 0.125 -22.125 -7.207 1 95.12 23 HIS B O 1
ATOM 1358 N N . PHE B 1 24 ? 0.082 -20.656 -5.566 1 96 24 PHE B N 1
ATOM 1359 C CA . PHE B 1 24 ? 1.353 -20.047 -5.949 1 96 24 PHE B CA 1
ATOM 1360 C C . PHE B 1 24 ? 2.512 -20.984 -5.652 1 96 24 PHE B C 1
ATOM 1362 O O . PHE B 1 24 ? 3.553 -20.922 -6.309 1 96 24 PHE B O 1
ATOM 1369 N N . LYS B 1 25 ? 2.293 -21.828 -4.738 1 95.5 25 LYS B N 1
ATOM 1370 C CA . LYS B 1 25 ? 3.336 -22.781 -4.375 1 95.5 25 LYS B CA 1
ATOM 1371 C C . LYS B 1 25 ? 3.434 -23.906 -5.402 1 95.5 25 LYS B C 1
ATOM 1373 O O . LYS B 1 25 ? 4.531 -24.266 -5.836 1 95.5 25 LYS B O 1
ATOM 1378 N N . SER B 1 26 ? 2.246 -24.391 -5.871 1 93.75 26 SER B N 1
ATOM 1379 C CA . SER B 1 26 ? 2.268 -25.656 -6.594 1 93.75 26 SER B CA 1
ATOM 1380 C C . SER B 1 26 ? 1.71 -25.5 -8.008 1 93.75 26 SER B C 1
ATOM 1382 O O . SER B 1 26 ? 2 -26.312 -8.891 1 93.75 26 SER B O 1
ATOM 1384 N N . ASN B 1 27 ? 0.921 -24.5 -8.211 1 93.38 27 ASN B N 1
ATOM 1385 C CA . ASN B 1 27 ? 0.254 -24.391 -9.508 1 93.38 27 ASN B CA 1
ATOM 1386 C C . ASN B 1 27 ? 0.373 -22.984 -10.086 1 93.38 27 ASN B C 1
ATOM 1388 O O . ASN B 1 27 ? -0.593 -22.453 -10.633 1 93.38 27 ASN B O 1
ATOM 1392 N N . PRO B 1 28 ? 1.487 -22.406 -10.016 1 94.44 28 PRO B N 1
ATOM 1393 C CA . PRO B 1 28 ? 1.599 -21.031 -10.539 1 94.44 28 PRO B CA 1
ATOM 1394 C C . PRO B 1 28 ? 1.404 -20.969 -12.047 1 94.44 28 PRO B C 1
ATOM 1396 O O . PRO B 1 28 ? 1.019 -19.922 -12.57 1 94.44 28 PRO B O 1
ATOM 1399 N N . HIS B 1 29 ? 1.607 -22.016 -12.766 1 93.12 29 HIS B N 1
ATOM 1400 C CA . HIS B 1 29 ? 1.472 -22.062 -14.219 1 93.12 29 HIS B CA 1
ATOM 1401 C C . HIS B 1 29 ? 0.024 -21.844 -14.641 1 93.12 29 HIS B C 1
ATOM 1403 O O . HIS B 1 29 ? -0.241 -21.469 -15.781 1 93.12 29 HIS B O 1
ATOM 1409 N N . LYS B 1 30 ? -0.939 -22.062 -13.742 1 93.88 30 LYS B N 1
ATOM 1410 C CA . LYS B 1 30 ? -2.357 -21.906 -14.047 1 93.88 30 LYS B CA 1
ATOM 1411 C C . LYS B 1 30 ? -2.787 -20.438 -13.93 1 93.88 30 LYS B C 1
ATOM 1413 O O . LYS B 1 30 ? -3.912 -20.094 -14.289 1 93.88 30 LYS B O 1
ATOM 1418 N N . THR B 1 31 ? -1.943 -19.625 -13.438 1 95.56 31 THR B N 1
ATOM 1419 C CA . THR B 1 31 ? -2.291 -18.234 -13.164 1 95.56 31 THR B CA 1
ATOM 1420 C C . THR B 1 31 ? -2.656 -17.5 -14.453 1 95.56 31 THR B C 1
ATOM 1422 O O . THR B 1 31 ? -3.539 -16.641 -14.453 1 95.56 31 THR B O 1
ATOM 1425 N N . SER B 1 32 ? -1.944 -17.812 -15.531 1 94.19 32 SER B N 1
ATOM 1426 C CA . SER B 1 32 ? -2.174 -17.125 -16.797 1 94.19 32 SER B CA 1
ATOM 1427 C C . SER B 1 32 ? -3.586 -17.375 -17.312 1 94.19 32 SER B C 1
ATOM 1429 O O . SER B 1 32 ? -4.184 -16.516 -17.953 1 94.19 32 SER B O 1
ATOM 1431 N N . SER B 1 33 ? -4.125 -18.547 -17 1 94.38 33 SER B N 1
ATOM 1432 C CA . SER B 1 33 ? -5.488 -18.859 -17.422 1 94.38 33 SER B CA 1
ATOM 1433 C C . SER B 1 33 ? -6.508 -18.141 -16.547 1 94.38 33 SER B C 1
ATOM 1435 O O . SER B 1 33 ? -7.59 -17.766 -17.016 1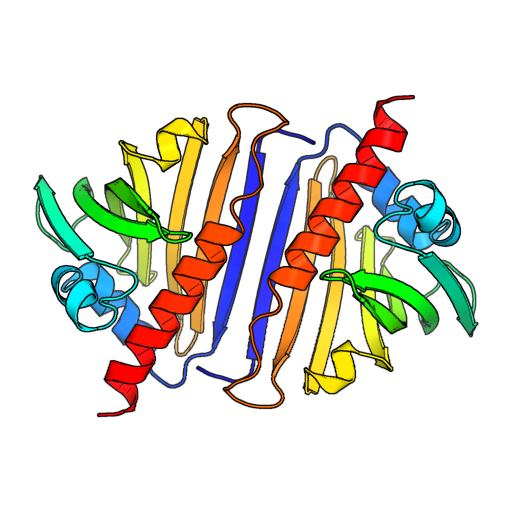 94.38 33 SER B O 1
ATOM 1437 N N . MET B 1 34 ? -6.164 -17.906 -15.336 1 94 34 MET B N 1
ATOM 1438 C CA . MET B 1 34 ? -7.082 -17.297 -14.375 1 94 34 MET B CA 1
ATOM 1439 C C . MET B 1 34 ? -7.035 -15.773 -14.477 1 94 34 MET B C 1
ATOM 1441 O O . MET B 1 34 ? -7.996 -15.094 -14.102 1 94 34 MET B O 1
ATOM 1445 N N . SER B 1 35 ? -5.941 -15.289 -14.945 1 96.06 35 SER B N 1
ATOM 1446 C CA . SER B 1 35 ? -5.75 -13.852 -15.102 1 96.06 35 SER B CA 1
ATOM 1447 C C . SER B 1 35 ? -4.992 -13.531 -16.391 1 96.06 35 SER B C 1
ATOM 1449 O O . SER B 1 35 ? -3.893 -12.977 -16.344 1 96.06 35 SER B O 1
ATOM 1451 N N . PRO B 1 36 ? -5.551 -13.75 -17.531 1 95 36 PRO B N 1
ATOM 1452 C CA . PRO B 1 36 ? -4.84 -13.648 -18.797 1 95 36 PRO B CA 1
ATOM 1453 C C . PRO B 1 36 ? -4.453 -12.211 -19.141 1 95 36 PRO B C 1
ATOM 1455 O O . PRO B 1 36 ? -3.545 -11.992 -19.953 1 95 36 PRO B O 1
ATOM 1458 N N . ASP B 1 37 ? -5.18 -11.258 -18.578 1 95.69 37 ASP B N 1
ATOM 1459 C CA . ASP B 1 37 ? -4.875 -9.859 -18.859 1 95.69 37 ASP B CA 1
ATOM 1460 C C . ASP B 1 37 ? -3.689 -9.375 -18.016 1 95.69 37 ASP B C 1
ATOM 1462 O O . ASP B 1 37 ? -3.162 -8.289 -18.25 1 95.69 37 ASP B O 1
ATOM 1466 N N . LYS B 1 38 ? -3.217 -10.211 -17.062 1 97.19 38 LYS B N 1
ATOM 1467 C CA . LYS B 1 38 ? -2.158 -9.773 -16.156 1 97.19 38 LYS B CA 1
ATOM 1468 C C . LYS B 1 38 ? -0.928 -10.672 -16.281 1 97.19 38 LYS B C 1
ATOM 1470 O O . LYS B 1 38 ? 0.203 -10.203 -16.109 1 97.19 38 LYS B O 1
ATOM 1475 N N . ILE B 1 39 ? -1.176 -11.914 -16.484 1 97.94 39 ILE B N 1
ATOM 1476 C CA . ILE B 1 39 ? -0.091 -12.883 -16.609 1 97.94 39 ILE B CA 1
ATOM 1477 C C . ILE B 1 39 ? -0.135 -13.539 -17.984 1 97.94 39 ILE B C 1
ATOM 1479 O O . ILE B 1 39 ? -1.13 -14.172 -18.344 1 97.94 39 ILE B O 1
ATOM 1483 N N . THR B 1 40 ? 0.94 -13.469 -18.703 1 96.56 40 THR B N 1
ATOM 1484 C CA . THR B 1 40 ? 0.946 -14.047 -20.047 1 96.56 40 THR B CA 1
ATOM 1485 C C . THR B 1 40 ? 1.707 -15.367 -20.062 1 96.56 40 THR B C 1
ATOM 1487 O O . THR B 1 40 ? 1.454 -16.219 -20.922 1 96.56 40 THR B O 1
ATOM 1490 N N . ASN B 1 41 ? 2.668 -15.438 -19.188 1 96.25 41 ASN B N 1
ATOM 1491 C CA . ASN B 1 41 ? 3.453 -16.672 -19.188 1 96.25 41 ASN B CA 1
ATOM 1492 C C . ASN B 1 41 ? 4.121 -16.906 -17.844 1 96.25 41 ASN B C 1
ATOM 1494 O O . ASN B 1 41 ? 4.383 -15.961 -17.094 1 96.25 41 ASN B O 1
ATOM 1498 N N . PHE B 1 42 ? 4.363 -18.203 -17.547 1 97.31 42 PHE B N 1
ATOM 1499 C CA . PHE B 1 42 ? 5.125 -18.672 -16.391 1 97.31 42 PHE B CA 1
ATOM 1500 C C . PHE B 1 42 ? 6.074 -19.797 -16.781 1 97.31 42 PHE B C 1
ATOM 1502 O O . PHE B 1 42 ? 5.703 -20.688 -17.547 1 97.31 42 PHE B O 1
ATOM 1509 N N . THR B 1 43 ? 7.336 -19.672 -16.281 1 96.5 43 THR B N 1
ATOM 1510 C CA . THR B 1 43 ? 8.32 -20.703 -16.578 1 96.5 43 THR B CA 1
ATOM 1511 C C . THR B 1 43 ? 9.172 -21.016 -15.352 1 96.5 43 THR B C 1
ATOM 1513 O O . THR B 1 43 ? 9.57 -20.109 -14.617 1 96.5 43 THR B O 1
ATOM 1516 N N . ILE B 1 44 ? 9.477 -22.266 -15.141 1 96.69 44 ILE B N 1
ATOM 1517 C CA . ILE B 1 44 ? 10.453 -22.688 -14.141 1 96.69 44 ILE B CA 1
ATOM 1518 C C . ILE B 1 44 ? 11.812 -22.906 -14.805 1 96.69 44 ILE B C 1
ATOM 1520 O O . ILE B 1 44 ? 11.914 -23.594 -15.82 1 96.69 44 ILE B O 1
ATOM 1524 N N . HIS B 1 45 ? 12.797 -22.312 -14.227 1 97 45 HIS B N 1
ATOM 1525 C CA . HIS B 1 45 ? 14.125 -22.391 -14.828 1 97 45 HIS B CA 1
ATOM 1526 C C . HIS B 1 45 ? 15.008 -23.391 -14.086 1 97 45 HIS B C 1
ATOM 1528 O O . HIS B 1 45 ? 15.812 -24.094 -14.703 1 97 45 HIS B O 1
ATOM 1534 N N . GLU B 1 46 ? 14.938 -23.359 -12.828 1 96.56 46 GLU B N 1
ATOM 1535 C CA . GLU B 1 46 ? 15.734 -24.234 -11.969 1 96.56 46 GLU B CA 1
ATOM 1536 C C . GLU B 1 46 ? 14.938 -24.703 -10.758 1 96.56 46 GLU B C 1
ATOM 1538 O O . GLU B 1 46 ? 14.102 -23.969 -10.234 1 96.56 46 GLU B O 1
ATOM 1543 N N . GLY B 1 47 ? 15.211 -25.953 -10.359 1 95.75 47 GLY B N 1
ATOM 1544 C CA . GLY B 1 47 ? 14.586 -26.484 -9.156 1 95.75 47 GLY B CA 1
ATOM 1545 C C . GLY B 1 47 ? 13.227 -27.094 -9.406 1 95.75 47 GLY B C 1
ATOM 1546 O O . GLY B 1 47 ? 12.898 -27.453 -10.539 1 95.75 47 GLY B O 1
ATOM 1547 N N . GLN B 1 48 ? 12.57 -27.359 -8.289 1 93.81 48 GLN B N 1
ATOM 1548 C CA . GLN B 1 48 ? 11.234 -27.938 -8.297 1 93.81 48 GLN B CA 1
ATOM 1549 C C . GLN B 1 48 ? 10.203 -26.969 -7.75 1 93.81 48 GLN B C 1
ATOM 1551 O O . GLN B 1 48 ? 10.414 -26.344 -6.707 1 93.81 48 GLN B O 1
ATOM 1556 N N . LEU B 1 49 ? 9.18 -26.859 -8.492 1 90.81 49 LEU B N 1
ATOM 1557 C CA . LEU B 1 49 ? 8.094 -26 -8.031 1 90.81 49 LEU B CA 1
ATOM 1558 C C . LEU B 1 49 ? 7.66 -26.375 -6.617 1 90.81 49 LEU B C 1
ATOM 1560 O O . LEU B 1 49 ? 7.527 -27.562 -6.301 1 90.81 49 LEU B O 1
ATOM 1564 N N . GLY B 1 50 ? 7.465 -25.406 -5.793 1 91.19 50 GLY B N 1
ATOM 1565 C CA . GLY B 1 50 ? 7.035 -25.625 -4.422 1 91.19 50 GLY B CA 1
ATOM 1566 C C . GLY B 1 50 ? 8.188 -25.828 -3.457 1 91.19 50 GLY B C 1
ATOM 1567 O O . GLY B 1 50 ? 7.98 -26.047 -2.264 1 91.19 50 GLY B O 1
ATOM 1568 N N . LYS B 1 51 ? 9.375 -25.703 -3.963 1 94.62 51 LYS B N 1
ATOM 1569 C CA . LYS B 1 51 ? 10.547 -25.859 -3.115 1 94.62 51 LYS B CA 1
ATOM 1570 C C . LYS B 1 51 ? 11.375 -24.578 -3.086 1 94.62 51 LYS B C 1
ATOM 1572 O O . LYS B 1 51 ? 11.461 -23.859 -4.086 1 94.62 51 LYS B O 1
ATOM 1577 N N . THR B 1 52 ? 11.992 -24.406 -1.923 1 97.31 52 THR B N 1
ATOM 1578 C CA . THR B 1 52 ? 12.898 -23.266 -1.752 1 97.31 52 THR B CA 1
ATOM 1579 C C . THR B 1 52 ? 14.078 -23.375 -2.713 1 97.31 52 THR B C 1
ATOM 1581 O O . THR B 1 52 ? 14.508 -24.469 -3.059 1 97.31 52 THR B O 1
ATOM 1584 N N . ASN B 1 53 ? 14.508 -22.219 -3.182 1 97.12 53 ASN B N 1
ATOM 1585 C CA . ASN B 1 53 ? 15.648 -22.031 -4.07 1 97.12 53 ASN B CA 1
ATOM 1586 C C . ASN B 1 53 ? 15.289 -22.344 -5.52 1 97.12 53 ASN B C 1
ATOM 1588 O O . ASN B 1 53 ? 16.172 -22.406 -6.383 1 97.12 53 ASN B O 1
ATOM 1592 N N . SER B 1 54 ? 14.039 -22.625 -5.793 1 97.06 54 SER B N 1
ATOM 1593 C CA . SER B 1 54 ? 13.617 -22.719 -7.188 1 97.06 54 SER B CA 1
ATOM 1594 C C . SER B 1 54 ? 13.711 -21.359 -7.883 1 97.06 54 SER B C 1
ATOM 1596 O O . SER B 1 54 ? 13.5 -20.328 -7.258 1 97.06 54 SER B O 1
ATOM 1598 N N . VAL B 1 55 ? 14.055 -21.406 -9.141 1 98 55 VAL B N 1
ATOM 1599 C CA . VAL B 1 55 ? 14.148 -20.203 -9.953 1 98 55 VAL B CA 1
ATOM 1600 C C . VAL B 1 55 ? 13.016 -20.188 -10.977 1 98 55 VAL B C 1
ATOM 1602 O O . VAL B 1 55 ? 12.875 -21.109 -11.781 1 98 55 VAL B O 1
ATOM 1605 N N . VAL B 1 56 ? 12.227 -19.125 -10.938 1 97.75 56 VAL B N 1
ATOM 1606 C CA . VAL B 1 56 ? 11.062 -19.047 -11.812 1 97.75 56 VAL B CA 1
ATOM 1607 C C . VAL B 1 56 ? 11.062 -17.703 -12.539 1 97.75 56 VAL B C 1
ATOM 1609 O O . VAL B 1 56 ? 11.781 -16.781 -12.156 1 97.75 56 VAL B O 1
ATOM 1612 N N . SER B 1 57 ? 10.258 -17.656 -13.633 1 97.56 57 SER B N 1
ATOM 1613 C CA . SER B 1 57 ? 10.078 -16.391 -14.336 1 97.56 57 SER B CA 1
ATOM 1614 C C . SER B 1 57 ? 8.617 -16.156 -14.703 1 97.56 57 SER B C 1
ATOM 1616 O O . SER B 1 57 ? 7.887 -17.109 -14.992 1 97.56 57 SER B O 1
ATOM 1618 N N . TRP B 1 58 ? 8.273 -14.906 -14.68 1 97.69 58 TRP B N 1
ATOM 1619 C CA . TRP B 1 58 ? 6.934 -14.453 -15.047 1 97.69 58 TRP B CA 1
ATOM 1620 C C . TRP B 1 58 ? 6.988 -13.461 -16.203 1 97.69 58 TRP B C 1
ATOM 1622 O O . TRP B 1 58 ? 7.887 -12.617 -16.266 1 97.69 58 TRP B O 1
ATOM 1632 N N . ASN B 1 59 ? 6.102 -13.602 -17.094 1 98.06 59 ASN B N 1
ATOM 1633 C CA . ASN B 1 59 ? 5.734 -12.516 -18 1 98.06 59 ASN B CA 1
ATOM 1634 C C . ASN B 1 59 ? 4.395 -11.891 -17.609 1 98.06 59 ASN B C 1
ATOM 1636 O O . ASN B 1 59 ? 3.365 -12.57 -17.625 1 98.06 59 ASN B O 1
ATOM 1640 N N . ILE B 1 60 ? 4.457 -10.602 -17.312 1 97.69 60 ILE B N 1
ATOM 1641 C CA . ILE B 1 60 ? 3.258 -9.953 -16.797 1 97.69 60 ILE B CA 1
ATOM 1642 C C . ILE B 1 60 ? 2.922 -8.727 -17.641 1 97.69 60 ILE B C 1
ATOM 1644 O O . ILE B 1 60 ? 3.768 -8.234 -18.391 1 97.69 60 ILE B O 1
ATOM 1648 N N . ILE B 1 61 ? 1.695 -8.258 -17.531 1 97.69 61 ILE B N 1
ATOM 1649 C CA . ILE B 1 61 ? 1.266 -6.992 -18.125 1 97.69 61 ILE B CA 1
ATOM 1650 C C . ILE B 1 61 ? 1.089 -5.945 -17.016 1 97.69 61 ILE B C 1
ATOM 1652 O O . ILE B 1 61 ? 0.143 -6.02 -16.234 1 97.69 61 ILE B O 1
ATOM 1656 N N . LEU B 1 62 ? 1.948 -5.027 -16.984 1 95.12 62 LEU B N 1
ATOM 1657 C CA . LEU B 1 62 ? 1.903 -3.939 -16.016 1 95.12 62 LEU B CA 1
ATOM 1658 C C . LEU B 1 62 ? 1.815 -2.588 -16.719 1 95.12 62 LEU B C 1
ATOM 1660 O O . LEU B 1 62 ? 2.699 -2.23 -17.5 1 95.12 62 LEU B O 1
ATOM 1664 N N . GLY B 1 63 ? 0.755 -1.86 -16.453 1 90.44 63 GLY B N 1
ATOM 1665 C CA . GLY B 1 63 ? 0.57 -0.584 -17.125 1 90.44 63 GLY B CA 1
ATOM 1666 C C . GLY B 1 63 ? 0.423 -0.717 -18.625 1 90.44 63 GLY B C 1
ATOM 1667 O O . GLY B 1 63 ? 0.943 0.107 -19.391 1 90.44 63 GLY B O 1
ATOM 1668 N N . GLY B 1 64 ? -0.018 -1.808 -19.016 1 91.5 64 GLY B N 1
ATOM 1669 C CA . GLY B 1 64 ? -0.262 -2.041 -20.438 1 91.5 64 GLY B CA 1
ATOM 1670 C C . GLY B 1 64 ? 0.958 -2.559 -21.172 1 91.5 64 GLY B C 1
ATOM 1671 O O . GLY B 1 64 ? 0.907 -2.783 -22.391 1 91.5 64 GLY B O 1
ATOM 1672 N N . LYS B 1 65 ? 2.025 -2.705 -20.516 1 95.06 65 LYS B N 1
ATOM 1673 C CA . LYS B 1 65 ? 3.26 -3.182 -21.141 1 95.06 65 LYS B CA 1
ATOM 1674 C C . LYS B 1 65 ? 3.656 -4.547 -20.578 1 95.06 65 LYS B C 1
ATOM 1676 O O . LYS B 1 65 ? 3.564 -4.789 -19.375 1 95.06 65 LYS B O 1
ATOM 1681 N N . GLU B 1 66 ? 4.18 -5.359 -21.453 1 96.62 66 GLU B N 1
ATOM 1682 C CA . GLU B 1 66 ? 4.688 -6.664 -21.031 1 96.62 66 GLU B CA 1
ATOM 1683 C C . GLU B 1 66 ? 6.043 -6.535 -20.344 1 96.62 66 GLU B C 1
ATOM 1685 O O . GLU B 1 66 ? 6.938 -5.848 -20.844 1 96.62 66 GLU B O 1
ATOM 1690 N N . ARG B 1 67 ? 6.18 -7.133 -19.188 1 97.12 67 ARG B N 1
ATOM 1691 C CA . ARG B 1 67 ? 7.402 -7.113 -18.391 1 97.12 67 ARG B CA 1
ATOM 1692 C C . ARG B 1 67 ? 7.812 -8.523 -17.984 1 97.12 67 ARG B C 1
ATOM 1694 O O . ARG B 1 67 ? 6.961 -9.383 -17.734 1 97.12 67 ARG B O 1
ATOM 1701 N N . HIS B 1 68 ? 9.055 -8.672 -17.906 1 97.44 68 HIS B N 1
ATOM 1702 C CA . HIS B 1 68 ? 9.602 -9.961 -17.484 1 97.44 68 HIS B CA 1
ATOM 1703 C C . HIS B 1 68 ? 10.242 -9.852 -16.094 1 97.44 68 HIS B C 1
ATOM 1705 O O . HIS B 1 68 ? 10.898 -8.859 -15.789 1 97.44 68 HIS B O 1
ATOM 1711 N N . ALA B 1 69 ? 10.039 -10.891 -15.289 1 97.06 69 ALA B N 1
ATOM 1712 C CA . ALA B 1 69 ? 10.672 -10.953 -13.977 1 97.06 69 ALA B CA 1
ATOM 1713 C C . ALA B 1 69 ? 11.141 -12.375 -13.664 1 97.06 69 ALA B C 1
ATOM 1715 O O . ALA B 1 69 ? 10.414 -13.336 -13.891 1 97.06 69 ALA B O 1
ATOM 1716 N N . LYS B 1 70 ? 12.344 -12.453 -13.211 1 97.69 70 LYS B N 1
ATOM 1717 C CA . LYS B 1 70 ? 12.914 -13.711 -12.734 1 97.69 70 LYS B CA 1
ATOM 1718 C C . LYS B 1 70 ? 13.188 -13.656 -11.234 1 97.69 70 LYS B C 1
ATOM 1720 O O . LYS B 1 70 ? 13.75 -12.672 -10.734 1 97.69 70 LYS B O 1
ATOM 1725 N N . GLN B 1 71 ? 12.75 -14.781 -10.547 1 97.94 71 GLN B N 1
ATOM 1726 C CA . GLN B 1 71 ? 12.797 -14.742 -9.094 1 97.94 71 GLN B CA 1
ATOM 1727 C C . GLN B 1 71 ? 13.344 -16.047 -8.523 1 97.94 71 GLN B C 1
ATOM 1729 O O . GLN B 1 71 ? 13.234 -17.094 -9.156 1 97.94 71 GLN B O 1
ATOM 1734 N N . VAL B 1 72 ? 13.914 -15.938 -7.367 1 97.94 72 VAL B N 1
ATOM 1735 C CA . VAL B 1 72 ? 14.258 -17.094 -6.547 1 97.94 72 VAL B CA 1
ATOM 1736 C C . VAL B 1 72 ? 13.273 -17.219 -5.387 1 97.94 72 VAL B C 1
ATOM 1738 O O . VAL B 1 72 ? 13.023 -16.25 -4.668 1 97.94 72 VAL B O 1
ATOM 1741 N N . LEU B 1 73 ? 12.766 -18.406 -5.188 1 97.75 73 LEU B N 1
ATOM 1742 C CA . LEU B 1 73 ? 11.688 -18.594 -4.227 1 97.75 73 LEU B CA 1
ATOM 1743 C C . LEU B 1 73 ? 12.227 -19.094 -2.891 1 97.75 73 LEU B C 1
ATOM 1745 O O . LEU B 1 73 ? 13.172 -19.891 -2.855 1 97.75 73 LEU B O 1
ATOM 1749 N N . TYR B 1 74 ? 11.672 -18.625 -1.797 1 98.12 74 TYR B N 1
ATOM 1750 C CA . TYR B 1 74 ? 11.797 -19.188 -0.455 1 98.12 74 TYR B CA 1
ATOM 1751 C C . TYR B 1 74 ? 10.43 -19.578 0.097 1 98.12 74 TYR B C 1
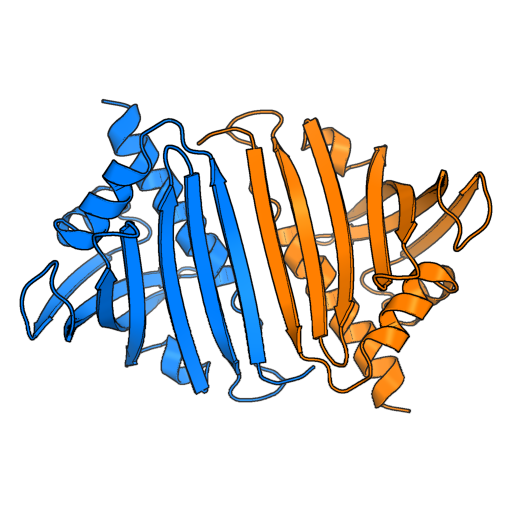ATOM 1753 O O . TYR B 1 74 ? 9.531 -18.75 0.208 1 98.12 74 TYR B O 1
ATOM 1761 N N . ILE B 1 75 ? 10.312 -20.859 0.445 1 97.81 75 ILE B N 1
ATOM 1762 C CA . ILE B 1 75 ? 9.023 -21.391 0.853 1 97.81 75 ILE B CA 1
ATOM 1763 C C . ILE B 1 75 ? 9.062 -21.766 2.332 1 97.81 75 ILE B C 1
ATOM 1765 O O . ILE B 1 75 ? 9.992 -22.453 2.779 1 97.81 75 ILE B O 1
ATOM 1769 N N . ASP B 1 76 ? 8.109 -21.297 3.105 1 97.25 76 ASP B N 1
ATOM 1770 C CA . ASP B 1 76 ? 7.898 -21.672 4.5 1 97.25 76 ASP B CA 1
ATOM 1771 C C . ASP B 1 76 ? 6.508 -22.266 4.707 1 97.25 76 ASP B C 1
ATOM 1773 O O . ASP B 1 76 ? 5.543 -21.547 4.941 1 97.25 76 ASP B O 1
ATOM 1777 N N . ASP B 1 77 ? 6.426 -23.562 4.688 1 95.25 77 ASP B N 1
ATOM 1778 C CA . ASP B 1 77 ? 5.152 -24.266 4.766 1 95.25 77 ASP B CA 1
ATOM 1779 C C . ASP B 1 77 ? 4.508 -24.078 6.137 1 95.25 77 ASP B C 1
ATOM 1781 O O . ASP B 1 77 ? 3.279 -24.047 6.254 1 95.25 77 ASP B O 1
ATOM 1785 N N . GLU B 1 78 ? 5.332 -24.016 7.098 1 95.38 78 GLU B N 1
ATOM 1786 C CA . GLU B 1 78 ? 4.805 -23.875 8.453 1 95.38 78 GLU B CA 1
ATOM 1787 C C . GLU B 1 78 ? 4.047 -22.547 8.617 1 95.38 78 GLU B C 1
ATOM 1789 O O . GLU B 1 78 ? 2.939 -22.531 9.148 1 95.38 78 GLU B O 1
ATOM 1794 N N . GLU B 1 79 ? 4.574 -21.469 8.078 1 95.5 79 GLU B N 1
ATOM 1795 C CA . GLU B 1 79 ? 3.965 -20.156 8.211 1 95.5 79 GLU B CA 1
ATOM 1796 C C . GLU B 1 79 ? 3.094 -19.828 6.996 1 95.5 79 GLU B C 1
ATOM 1798 O O . GLU B 1 79 ? 2.479 -18.766 6.938 1 95.5 79 GLU B O 1
ATOM 1803 N N . LYS B 1 80 ? 3.021 -20.688 6.078 1 96.69 80 LYS B N 1
ATOM 1804 C CA . LYS B 1 80 ? 2.297 -20.484 4.824 1 96.69 80 LYS B CA 1
ATOM 1805 C C . LYS B 1 80 ? 2.727 -19.188 4.141 1 96.69 80 LYS B C 1
ATOM 1807 O O . LYS B 1 80 ? 1.889 -18.344 3.811 1 96.69 80 LYS B O 1
ATOM 1812 N N . THR B 1 81 ? 3.982 -19.125 3.93 1 97.81 81 THR B N 1
ATOM 1813 C CA . THR B 1 81 ? 4.594 -17.938 3.348 1 97.81 81 THR B CA 1
ATOM 1814 C C . THR B 1 81 ? 5.477 -18.312 2.158 1 97.81 81 THR B C 1
ATOM 1816 O O . THR B 1 81 ? 6.211 -19.297 2.211 1 97.81 81 THR B O 1
ATOM 1819 N N . ILE B 1 82 ? 5.348 -17.547 1.088 1 98.19 82 ILE B N 1
ATOM 1820 C CA . ILE B 1 82 ? 6.254 -17.625 -0.054 1 98.19 82 ILE B CA 1
ATOM 1821 C C . ILE B 1 82 ? 6.953 -16.281 -0.252 1 98.19 82 ILE B C 1
ATOM 1823 O O . ILE B 1 82 ? 6.301 -15.242 -0.328 1 98.19 82 ILE B O 1
ATOM 1827 N N . THR B 1 83 ? 8.25 -16.266 -0.292 1 98.5 83 THR B N 1
ATOM 1828 C CA . THR B 1 83 ? 9.023 -15.07 -0.588 1 98.5 83 THR B CA 1
ATOM 1829 C C . THR B 1 83 ? 9.617 -15.148 -1.991 1 98.5 83 THR B C 1
ATOM 1831 O O . THR B 1 83 ? 10.266 -16.141 -2.344 1 98.5 83 THR B O 1
ATOM 1834 N N . PHE B 1 84 ? 9.344 -14.156 -2.783 1 98.25 84 PHE B N 1
ATOM 1835 C CA . PHE B 1 84 ? 9.867 -14 -4.137 1 98.25 84 PHE B CA 1
ATOM 1836 C C . PHE B 1 84 ? 11.016 -13 -4.16 1 98.25 84 PHE B C 1
ATOM 1838 O O . PHE B 1 84 ? 10.805 -11.797 -3.951 1 98.25 84 PHE B O 1
ATOM 1845 N N . ASN B 1 85 ? 12.211 -13.469 -4.379 1 98.06 85 ASN B N 1
ATOM 1846 C CA . ASN B 1 85 ? 13.375 -12.594 -4.469 1 98.06 85 ASN B CA 1
ATOM 1847 C C . ASN B 1 85 ? 13.711 -12.258 -5.918 1 98.06 85 ASN B C 1
ATOM 1849 O O . ASN B 1 85 ? 14.125 -13.125 -6.684 1 98.06 85 ASN B O 1
ATOM 1853 N N . PHE B 1 86 ? 13.547 -10.992 -6.191 1 97.62 86 PHE B N 1
ATOM 1854 C CA . PHE B 1 86 ? 13.789 -10.578 -7.566 1 97.62 86 PHE B CA 1
ATOM 1855 C C . PHE B 1 86 ? 15.281 -10.586 -7.875 1 97.62 86 PHE B C 1
ATOM 1857 O O . PHE B 1 86 ? 16.078 -9.953 -7.172 1 97.62 86 PHE B O 1
ATOM 1864 N N . ASN B 1 87 ? 15.578 -11.281 -8.969 1 93.38 87 ASN B N 1
ATOM 1865 C CA . ASN B 1 87 ? 16.984 -11.43 -9.312 1 93.38 87 ASN B CA 1
ATOM 1866 C C . ASN B 1 87 ? 17.297 -10.844 -10.688 1 93.38 87 ASN B C 1
ATOM 1868 O O . ASN B 1 87 ? 18.422 -10.43 -10.945 1 93.38 87 ASN B O 1
ATOM 1872 N N . GLU B 1 88 ? 16.359 -10.984 -11.617 1 95.31 88 GLU B N 1
ATOM 1873 C CA . GLU B 1 88 ? 16.5 -10.438 -12.961 1 95.31 88 GLU B CA 1
ATOM 1874 C C . GLU B 1 88 ? 15.156 -9.953 -13.5 1 95.31 88 GLU B C 1
ATOM 1876 O O . GLU B 1 88 ? 14.102 -10.438 -13.078 1 95.31 88 GLU B O 1
ATOM 1881 N N . GLY B 1 89 ? 15.289 -8.922 -14.445 1 96.06 89 GLY B N 1
ATOM 1882 C CA . GLY B 1 89 ? 14.07 -8.445 -15.086 1 96.06 89 GLY B CA 1
ATOM 1883 C C . GLY B 1 89 ? 13.82 -6.965 -14.859 1 96.06 89 GLY B C 1
ATOM 1884 O O . GLY B 1 89 ? 14.742 -6.219 -14.523 1 96.06 89 GLY B O 1
ATOM 1885 N N . PHE B 1 90 ? 12.539 -6.582 -15.07 1 94.62 90 PHE B N 1
ATOM 1886 C CA . PHE B 1 90 ? 12.211 -5.164 -15.141 1 94.62 90 PHE B CA 1
ATOM 1887 C C . PHE B 1 90 ? 12.367 -4.5 -13.781 1 94.62 90 PHE B C 1
ATOM 1889 O O . PHE B 1 90 ? 12.773 -3.338 -13.688 1 94.62 90 PHE B O 1
ATOM 1896 N N . MET B 1 91 ? 12.164 -5.258 -12.633 1 95.19 91 MET B N 1
ATOM 1897 C CA . MET B 1 91 ? 12.25 -4.68 -11.297 1 95.19 91 MET B CA 1
ATOM 1898 C C . MET B 1 91 ? 13.688 -4.309 -10.953 1 95.19 91 MET B C 1
ATOM 1900 O O . MET B 1 91 ? 13.93 -3.311 -10.266 1 95.19 91 MET B O 1
ATOM 1904 N N . ASN B 1 92 ? 14.562 -5.07 -11.531 1 95.06 92 ASN B N 1
ATOM 1905 C CA . ASN B 1 92 ? 15.984 -4.836 -11.273 1 95.06 92 ASN B CA 1
ATOM 1906 C C . ASN B 1 92 ? 16.484 -3.607 -12.023 1 95.06 92 ASN B C 1
ATOM 1908 O O . ASN B 1 92 ? 17.562 -3.082 -11.711 1 95.06 92 ASN B O 1
ATOM 1912 N N . GLU B 1 93 ? 15.719 -3.201 -12.969 1 93.5 93 GLU B N 1
ATOM 1913 C CA . GLU B 1 93 ? 16.078 -1.996 -13.703 1 93.5 93 GLU B CA 1
ATOM 1914 C C . GLU B 1 93 ? 15.633 -0.738 -12.961 1 93.5 93 GLU B C 1
ATOM 1916 O O . GLU B 1 93 ? 16.156 0.354 -13.219 1 93.5 93 GLU B O 1
ATOM 1921 N N . ILE B 1 94 ? 14.727 -0.882 -12.07 1 93.75 94 ILE B N 1
ATOM 1922 C CA . ILE B 1 94 ? 14.094 0.266 -11.43 1 93.75 94 ILE B CA 1
ATOM 1923 C C . ILE B 1 94 ? 14.523 0.337 -9.961 1 93.75 94 ILE B C 1
ATOM 1925 O O . ILE B 1 94 ? 14.773 1.423 -9.43 1 93.75 94 ILE B O 1
ATOM 1929 N N . TYR B 1 95 ? 14.75 -0.797 -9.359 1 97.56 95 TYR B N 1
ATOM 1930 C CA . TYR B 1 95 ? 15.078 -0.87 -7.938 1 97.56 95 TYR B CA 1
ATOM 1931 C C . TYR B 1 95 ? 16.406 -1.584 -7.723 1 97.56 95 TYR B C 1
ATOM 1933 O O . TYR B 1 95 ? 16.766 -2.488 -8.484 1 97.56 95 TYR B O 1
ATOM 1941 N N . LYS B 1 96 ? 17.094 -1.151 -6.723 1 97.25 96 LYS B N 1
ATOM 1942 C CA . LYS B 1 96 ? 18.344 -1.81 -6.34 1 97.25 96 LYS B CA 1
ATOM 1943 C C . LYS B 1 96 ? 18.078 -3.213 -5.801 1 97.25 96 LYS B C 1
ATOM 1945 O O . LYS B 1 96 ? 18.828 -4.148 -6.098 1 97.25 96 LYS B O 1
ATOM 1950 N N . SER B 1 97 ? 17.078 -3.322 -5.02 1 97.56 97 SER B N 1
ATOM 1951 C CA . SER B 1 97 ? 16.641 -4.609 -4.488 1 97.56 97 SER B CA 1
ATOM 1952 C C . SER B 1 97 ? 15.141 -4.617 -4.215 1 97.56 97 SER B C 1
ATOM 1954 O O . SER B 1 97 ? 14.555 -3.58 -3.885 1 97.56 97 SER B O 1
ATOM 1956 N N . MET B 1 98 ? 14.562 -5.809 -4.32 1 98 98 MET B N 1
ATOM 1957 C CA . MET B 1 98 ? 13.148 -5.945 -4.008 1 98 98 MET B CA 1
ATOM 1958 C C . MET B 1 98 ? 12.82 -7.379 -3.602 1 98 98 MET B C 1
ATOM 1960 O O . MET B 1 98 ? 13.32 -8.328 -4.203 1 98 98 MET B O 1
ATOM 1964 N N . THR B 1 99 ? 11.969 -7.484 -2.615 1 98.44 99 THR B N 1
ATOM 1965 C CA . THR B 1 99 ? 11.422 -8.766 -2.178 1 98.44 99 THR B CA 1
ATOM 1966 C C . THR B 1 99 ? 9.906 -8.68 -2.012 1 98.44 99 THR B C 1
ATOM 1968 O O . THR B 1 99 ? 9.391 -7.703 -1.47 1 98.44 99 THR B O 1
ATOM 1971 N N . LEU B 1 100 ? 9.25 -9.672 -2.564 1 98.69 100 LEU B N 1
ATOM 1972 C CA . LEU B 1 100 ? 7.805 -9.812 -2.424 1 98.69 100 LEU B CA 1
ATOM 1973 C C . LEU B 1 100 ? 7.457 -11.031 -1.574 1 98.69 100 LEU B C 1
ATOM 1975 O O . LEU B 1 100 ? 8 -12.117 -1.787 1 98.69 100 LEU B O 1
ATOM 1979 N N . THR B 1 101 ? 6.605 -10.844 -0.615 1 98.75 101 THR B N 1
ATOM 1980 C CA . THR B 1 101 ? 6.199 -11.969 0.22 1 98.75 101 THR B CA 1
ATOM 1981 C C . THR B 1 101 ? 4.68 -12.117 0.222 1 98.75 101 THR B C 1
ATOM 1983 O O . THR B 1 101 ? 3.955 -11.133 0.391 1 98.75 101 THR B O 1
ATOM 1986 N N . LEU B 1 102 ? 4.254 -13.32 0.025 1 98.31 102 LEU B N 1
ATOM 1987 C CA . LEU B 1 102 ? 2.855 -13.703 0.192 1 98.31 102 LEU B CA 1
ATOM 1988 C C . LEU B 1 102 ? 2.658 -14.5 1.48 1 98.31 102 LEU B C 1
ATOM 1990 O O . LEU B 1 102 ? 3.365 -15.477 1.727 1 98.31 102 LEU B O 1
ATOM 1994 N N . THR B 1 103 ? 1.755 -14.062 2.312 1 98.12 103 THR B N 1
ATOM 1995 C CA . THR B 1 103 ? 1.397 -14.797 3.521 1 98.12 103 THR B CA 1
ATOM 1996 C C . THR B 1 103 ? -0.105 -15.055 3.574 1 98.12 103 THR B C 1
ATOM 1998 O O . THR B 1 103 ? -0.905 -14.148 3.314 1 98.12 103 THR B O 1
ATOM 2001 N N . ALA B 1 104 ? -0.421 -16.281 3.889 1 96.62 104 ALA B N 1
ATOM 2002 C CA . ALA B 1 104 ? -1.828 -16.656 3.998 1 96.62 104 ALA B CA 1
ATOM 2003 C C . ALA B 1 104 ? -2.195 -17 5.438 1 96.62 104 ALA B C 1
ATOM 2005 O O . ALA B 1 104 ? -1.479 -17.75 6.105 1 96.62 104 ALA B O 1
ATOM 2006 N N . GLU B 1 105 ? -3.23 -16.359 5.91 1 94.31 105 GLU B N 1
ATOM 2007 C CA . GLU B 1 105 ? -3.826 -16.641 7.215 1 94.31 105 GLU B CA 1
ATOM 2008 C C . GLU B 1 105 ? -5.348 -16.719 7.117 1 94.31 105 GLU B C 1
ATOM 2010 O O . GLU B 1 105 ? -6.016 -15.711 6.914 1 94.31 105 GLU B O 1
ATOM 2015 N N . GLU B 1 106 ? -5.891 -17.953 7.355 1 91.31 106 GLU B N 1
ATOM 2016 C CA . GLU B 1 106 ? -7.332 -18.172 7.289 1 91.31 106 GLU B CA 1
ATOM 2017 C C . GLU B 1 106 ? -7.922 -17.578 6.016 1 91.31 106 GLU B C 1
ATOM 2019 O O . GLU B 1 106 ? -7.633 -18.031 4.91 1 91.31 106 GLU B O 1
ATOM 2024 N N . ASN B 1 107 ? -8.656 -16.438 6.18 1 93.12 107 ASN B N 1
ATOM 2025 C CA . ASN B 1 107 ? -9.273 -15.805 5.02 1 93.12 107 ASN B CA 1
ATOM 2026 C C . ASN B 1 107 ? -8.594 -14.477 4.676 1 93.12 107 ASN B C 1
ATOM 2028 O O . ASN B 1 107 ? -9.242 -13.555 4.176 1 93.12 107 ASN B O 1
ATOM 2032 N N . LEU B 1 108 ? -7.297 -14.453 5.004 1 95.12 108 LEU B N 1
ATOM 2033 C CA . LEU B 1 108 ? -6.531 -13.234 4.781 1 95.12 108 LEU B CA 1
ATOM 2034 C C . LEU B 1 108 ? -5.285 -13.516 3.949 1 95.12 108 LEU B C 1
ATOM 2036 O O . LEU B 1 108 ? -4.559 -14.477 4.219 1 95.12 108 LEU B O 1
ATOM 2040 N N . ILE B 1 109 ? -5.109 -12.703 2.975 1 96.5 109 ILE B N 1
ATOM 2041 C CA . ILE B 1 109 ? -3.879 -12.727 2.189 1 96.5 109 ILE B CA 1
ATOM 2042 C C . ILE B 1 109 ? -3.115 -11.422 2.381 1 96.5 109 ILE B C 1
ATOM 2044 O O . ILE B 1 109 ? -3.707 -10.336 2.34 1 96.5 109 ILE B O 1
ATOM 2048 N N . THR B 1 110 ? -1.868 -11.555 2.6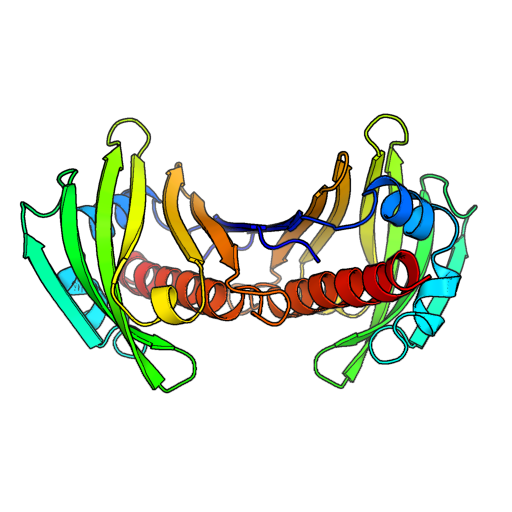21 1 98.06 110 THR B N 1
ATOM 2049 C CA . THR B 1 110 ? -1.03 -10.375 2.811 1 98.06 110 THR B CA 1
ATOM 2050 C C . THR B 1 110 ? 0.113 -10.359 1.8 1 98.06 110 THR B C 1
ATOM 2052 O O . THR B 1 110 ? 0.9 -11.305 1.728 1 98.06 110 THR B O 1
ATOM 2055 N N . TRP B 1 111 ? 0.169 -9.281 0.958 1 98.5 111 TRP B N 1
ATOM 2056 C CA . TRP B 1 111 ? 1.347 -8.969 0.154 1 98.5 111 TRP B CA 1
ATOM 2057 C C . TRP B 1 111 ? 2.266 -8 0.887 1 98.5 111 TRP B C 1
ATOM 2059 O O . TRP B 1 111 ? 1.809 -6.984 1.418 1 98.5 111 TRP B O 1
ATOM 2069 N N . THR B 1 112 ? 3.502 -8.328 0.941 1 98.81 112 THR B N 1
ATOM 2070 C CA . THR B 1 112 ? 4.508 -7.422 1.482 1 98.81 112 THR B CA 1
ATOM 2071 C C . THR B 1 112 ? 5.609 -7.164 0.461 1 98.81 112 THR B C 1
ATOM 2073 O O . THR B 1 112 ? 6.23 -8.109 -0.039 1 98.81 112 THR B O 1
ATOM 2076 N N . LEU B 1 113 ? 5.84 -5.93 0.141 1 98.75 113 LEU B N 1
ATOM 2077 C CA . LEU B 1 113 ? 6.934 -5.504 -0.723 1 98.75 113 LEU B CA 1
ATOM 2078 C C . LEU B 1 113 ? 7.984 -4.73 0.071 1 98.75 113 LEU B C 1
ATOM 2080 O O . LEU B 1 113 ? 7.664 -3.734 0.724 1 98.75 113 LEU B O 1
ATOM 2084 N N . VAL B 1 114 ? 9.164 -5.254 0.06 1 98.5 114 VAL B N 1
ATOM 2085 C CA . VAL B 1 114 ? 10.312 -4.535 0.605 1 98.5 114 VAL B CA 1
ATOM 2086 C C . VAL B 1 114 ? 11.281 -4.176 -0.519 1 98.5 114 VAL B C 1
ATOM 2088 O O . VAL B 1 114 ? 11.648 -5.031 -1.326 1 98.5 114 VAL B O 1
ATOM 2091 N N . TYR B 1 115 ? 11.695 -2.865 -0.595 1 98.06 115 TYR B N 1
ATOM 2092 C CA . TYR B 1 115 ? 12.453 -2.461 -1.771 1 98.06 115 TYR B CA 1
ATOM 2093 C C . TYR B 1 115 ? 13.461 -1.373 -1.422 1 98.06 115 TYR B C 1
ATOM 2095 O O . TYR B 1 115 ? 13.32 -0.686 -0.408 1 98.06 115 TYR B O 1
ATOM 2103 N N . GLU B 1 116 ? 14.445 -1.334 -2.191 1 97.81 116 GLU B N 1
ATOM 2104 C CA . GLU B 1 116 ? 15.422 -0.253 -2.225 1 97.81 116 GLU B CA 1
ATOM 2105 C C . GLU B 1 116 ? 15.484 0.399 -3.604 1 97.81 116 GLU B C 1
ATOM 2107 O O . GLU B 1 116 ? 15.703 -0.279 -4.609 1 97.81 116 GLU B O 1
ATOM 2112 N N . LYS B 1 117 ? 15.344 1.714 -3.629 1 96.19 117 LYS B N 1
ATOM 2113 C CA . LYS B 1 117 ? 15.328 2.469 -4.879 1 96.19 117 LYS B CA 1
ATOM 2114 C C . LYS B 1 117 ? 16.75 2.654 -5.426 1 96.19 117 LYS B C 1
ATOM 2116 O O . LYS B 1 117 ? 17.703 2.691 -4.66 1 96.19 117 LYS B O 1
ATOM 2121 N N . LEU B 1 118 ? 16.797 2.807 -6.762 1 96.12 118 LEU B N 1
ATOM 2122 C CA . LEU B 1 118 ? 18.078 3.137 -7.375 1 96.12 118 LEU B CA 1
ATOM 2123 C C . LEU B 1 118 ? 18.516 4.551 -7.008 1 96.12 118 LEU B C 1
ATOM 2125 O O . LEU B 1 118 ? 19.703 4.809 -6.805 1 96.12 118 LEU B O 1
ATOM 2129 N N . ASN B 1 119 ? 17.562 5.418 -7 1 93.75 119 ASN B N 1
ATOM 2130 C CA . ASN B 1 119 ? 17.781 6.805 -6.609 1 93.75 119 ASN B CA 1
ATOM 2131 C C . ASN B 1 119 ? 16.5 7.453 -6.094 1 93.75 119 ASN B C 1
ATOM 2133 O O . ASN B 1 119 ? 15.453 6.812 -6.051 1 93.75 119 ASN B O 1
ATOM 2137 N N . GLU B 1 120 ? 16.516 8.703 -5.789 1 88.81 120 GLU B N 1
ATOM 2138 C CA . GLU B 1 120 ? 15.406 9.383 -5.121 1 88.81 120 GLU B CA 1
ATOM 2139 C C . GLU B 1 120 ? 14.242 9.609 -6.078 1 88.81 120 GLU B C 1
ATOM 2141 O O . GLU B 1 120 ? 13.109 9.836 -5.645 1 88.81 120 GLU B O 1
ATOM 2146 N N . ASN B 1 121 ? 14.508 9.523 -7.324 1 91.25 121 ASN B N 1
ATOM 2147 C CA . ASN B 1 121 ? 13.469 9.781 -8.32 1 91.25 121 ASN B CA 1
ATOM 2148 C C . ASN B 1 121 ? 12.719 8.5 -8.68 1 91.25 121 ASN B C 1
ATOM 2150 O O . ASN B 1 121 ? 11.711 8.555 -9.391 1 91.25 121 ASN B O 1
ATOM 2154 N N . THR B 1 122 ? 13.195 7.375 -8.195 1 95 122 THR B N 1
ATOM 2155 C CA . THR B 1 122 ? 12.492 6.113 -8.406 1 95 122 THR B CA 1
ATOM 2156 C C . THR B 1 122 ? 11.156 6.105 -7.68 1 95 122 THR B C 1
ATOM 2158 O O . THR B 1 122 ? 11.086 6.406 -6.484 1 95 122 THR B O 1
ATOM 2161 N N . PRO B 1 123 ? 10.07 5.875 -8.383 1 93.25 123 PRO B N 1
ATOM 2162 C CA . PRO B 1 123 ? 8.75 5.891 -7.746 1 93.25 123 PRO B CA 1
ATOM 2163 C C . PRO B 1 123 ? 8.562 4.742 -6.754 1 93.25 123 PRO B C 1
ATOM 2165 O O . PRO B 1 123 ? 9.273 3.736 -6.828 1 93.25 123 PRO B O 1
ATOM 2168 N N . GLU B 1 124 ? 7.652 4.949 -5.777 1 95.06 124 GLU B N 1
ATOM 2169 C CA . GLU B 1 124 ? 7.191 3.812 -4.988 1 95.06 124 GLU B CA 1
ATOM 2170 C C . GLU B 1 124 ? 6.465 2.793 -5.859 1 95.06 124 GLU B C 1
ATOM 2172 O O . GLU B 1 124 ? 5.84 3.156 -6.859 1 95.06 124 GLU B O 1
ATOM 2177 N N . PRO B 1 125 ? 6.559 1.572 -5.523 1 96.75 125 PRO B N 1
ATOM 2178 C CA . PRO B 1 125 ? 5.996 0.549 -6.41 1 96.75 125 PRO B CA 1
ATOM 2179 C C . PRO B 1 125 ? 4.504 0.324 -6.176 1 96.75 125 PRO B C 1
ATOM 2181 O O . PRO B 1 125 ? 4.059 -0.82 -6.062 1 96.75 125 PRO B O 1
ATOM 2184 N N . LEU B 1 126 ? 3.736 1.36 -6.215 1 96.69 126 LEU B N 1
ATOM 2185 C CA . LEU B 1 126 ? 2.301 1.282 -5.957 1 96.69 126 LEU B CA 1
ATOM 2186 C C . LEU B 1 126 ? 1.571 0.656 -7.141 1 96.69 126 LEU B C 1
ATOM 2188 O O . LEU B 1 126 ? 0.567 -0.037 -6.961 1 96.69 126 LEU B O 1
ATOM 2192 N N . ASP B 1 127 ? 2.068 0.871 -8.266 1 95.38 127 ASP B N 1
ATOM 2193 C CA . ASP B 1 127 ? 1.469 0.248 -9.438 1 95.38 127 ASP B CA 1
ATOM 2194 C C . ASP B 1 127 ? 1.606 -1.271 -9.391 1 95.38 127 ASP B C 1
ATOM 2196 O O . ASP B 1 127 ? 0.691 -1.997 -9.781 1 95.38 127 ASP B O 1
ATOM 2200 N N . PHE B 1 128 ? 2.734 -1.702 -8.961 1 97.31 128 PHE B N 1
ATOM 2201 C CA . PHE B 1 128 ? 2.953 -3.139 -8.828 1 97.31 128 PHE B CA 1
ATOM 2202 C C . PHE B 1 128 ? 2.049 -3.727 -7.75 1 97.31 128 PHE B C 1
ATOM 2204 O O . PHE B 1 128 ? 1.501 -4.816 -7.922 1 97.31 128 PHE B O 1
ATOM 2211 N N . MET B 1 129 ? 1.849 -2.998 -6.688 1 97.94 129 MET B N 1
ATOM 2212 C CA . MET B 1 129 ? 0.923 -3.455 -5.652 1 97.94 129 MET B CA 1
ATOM 2213 C C . MET B 1 129 ? -0.497 -3.555 -6.199 1 97.94 129 MET B C 1
ATOM 2215 O O . MET B 1 129 ? -1.214 -4.512 -5.906 1 97.94 129 MET B O 1
ATOM 2219 N N . GLU B 1 130 ? -0.847 -2.586 -6.98 1 96.38 130 GLU B N 1
ATOM 2220 C CA . GLU B 1 130 ? -2.158 -2.625 -7.621 1 96.38 130 GLU B CA 1
ATOM 2221 C C . GLU B 1 130 ? -2.309 -3.867 -8.492 1 96.38 130 GLU B C 1
ATOM 2223 O O . GLU B 1 130 ? -3.359 -4.512 -8.492 1 96.38 130 GLU B O 1
ATOM 2228 N N . PHE B 1 131 ? -1.301 -4.168 -9.219 1 97.31 131 PHE B N 1
ATOM 2229 C CA . PHE B 1 131 ? -1.263 -5.375 -10.039 1 97.31 131 PHE B CA 1
ATOM 2230 C C . PHE B 1 131 ? -1.479 -6.617 -9.188 1 97.31 131 PHE B C 1
ATOM 2232 O O . PHE B 1 131 ? -2.299 -7.473 -9.523 1 97.31 131 PHE B O 1
ATOM 2239 N N . LEU B 1 132 ? -0.758 -6.711 -8.07 1 97.44 132 LEU B N 1
ATOM 2240 C CA . LEU B 1 132 ? -0.824 -7.879 -7.199 1 97.44 132 LEU B CA 1
ATOM 2241 C C . LEU B 1 132 ? -2.217 -8.031 -6.594 1 97.44 132 LEU B C 1
ATOM 2243 O O . LEU B 1 132 ? -2.744 -9.141 -6.512 1 97.44 132 LEU B O 1
ATOM 2247 N N . VAL B 1 133 ? -2.777 -6.941 -6.191 1 96.25 133 VAL B N 1
ATOM 2248 C CA . VAL B 1 133 ? -4.125 -6.953 -5.633 1 96.25 133 VAL B CA 1
ATOM 2249 C C . VAL B 1 133 ? -5.117 -7.438 -6.688 1 96.25 133 VAL B C 1
ATOM 2251 O O . VAL B 1 133 ? -5.98 -8.273 -6.402 1 96.25 133 VAL B O 1
ATOM 2254 N N . GLY B 1 134 ? -4.941 -6.895 -7.859 1 95.19 134 GLY B N 1
ATOM 2255 C CA . GLY B 1 134 ? -5.797 -7.328 -8.953 1 95.19 134 GLY B CA 1
ATOM 2256 C C . GLY B 1 134 ? -5.656 -8.805 -9.266 1 95.19 134 GLY B C 1
ATOM 2257 O O . GLY B 1 134 ? -6.641 -9.469 -9.594 1 95.19 134 GLY B O 1
ATOM 2258 N N . LEU B 1 135 ? -4.488 -9.273 -9.203 1 95.94 135 LEU B N 1
ATOM 2259 C CA . LEU B 1 135 ? -4.207 -10.68 -9.453 1 95.94 135 LEU B CA 1
ATOM 2260 C C . LEU B 1 135 ? -4.957 -11.57 -8.469 1 95.94 135 LEU B C 1
ATOM 2262 O O . LEU B 1 135 ? -5.582 -12.555 -8.867 1 95.94 135 LEU B O 1
ATOM 2266 N N . ILE B 1 136 ? -4.906 -11.242 -7.23 1 94.25 136 ILE B N 1
ATOM 2267 C CA . ILE B 1 136 ? -5.574 -12.016 -6.191 1 94.25 136 ILE B CA 1
ATOM 2268 C C . ILE B 1 136 ? -7.082 -12.016 -6.43 1 94.25 136 ILE B C 1
ATOM 2270 O O . ILE B 1 136 ? -7.746 -13.039 -6.254 1 94.25 136 ILE B O 1
ATOM 2274 N N . LYS B 1 137 ? -7.59 -10.922 -6.828 1 92.5 137 LYS B N 1
ATOM 2275 C CA . LYS B 1 137 ? -9.016 -10.828 -7.125 1 92.5 137 LYS B CA 1
ATOM 2276 C C . LYS B 1 137 ? -9.414 -11.797 -8.234 1 92.5 137 LYS B C 1
ATOM 2278 O O . LYS B 1 137 ? -10.445 -12.469 -8.133 1 92.5 137 LYS B O 1
ATOM 2283 N N . ASP B 1 138 ? -8.648 -11.797 -9.242 1 94.19 138 ASP B N 1
ATOM 2284 C CA . ASP B 1 138 ? -8.906 -12.703 -10.359 1 94.19 138 ASP B CA 1
ATOM 2285 C C . ASP B 1 138 ? -8.867 -14.156 -9.898 1 94.19 138 ASP B C 1
ATOM 2287 O O . ASP B 1 138 ? -9.734 -14.953 -10.273 1 94.19 138 ASP B O 1
ATOM 2291 N N . LEU B 1 139 ? -7.914 -14.484 -9.125 1 93.56 139 LEU B N 1
ATOM 2292 C CA . LEU B 1 139 ? -7.754 -15.859 -8.656 1 93.56 139 LEU B CA 1
ATOM 2293 C C . LEU B 1 139 ? -8.914 -16.266 -7.754 1 93.56 139 LEU B C 1
ATOM 2295 O O . LEU B 1 139 ? -9.438 -17.375 -7.867 1 93.56 139 LEU B O 1
ATOM 2299 N N . GLU B 1 140 ? -9.273 -15.406 -6.898 1 91.81 140 GLU B N 1
ATOM 2300 C CA . GLU B 1 140 ? -10.398 -15.695 -6.008 1 91.81 140 GLU B CA 1
ATOM 2301 C C . GLU B 1 140 ? -11.688 -15.922 -6.793 1 91.81 140 GLU B C 1
ATOM 2303 O O . GLU B 1 140 ? -12.469 -16.812 -6.461 1 91.81 140 GLU B O 1
ATOM 2308 N N . THR B 1 141 ? -11.953 -15.047 -7.742 1 88.75 141 THR B N 1
ATOM 2309 C CA . THR B 1 141 ? -13.148 -15.164 -8.562 1 88.75 141 THR B CA 1
ATOM 2310 C C . THR B 1 141 ? -13.227 -16.531 -9.227 1 88.75 141 THR B C 1
ATOM 2312 O O . THR B 1 141 ? -14.305 -17.109 -9.359 1 88.75 141 THR B O 1
ATOM 2315 N N . HIS B 1 142 ? -12.156 -17.031 -9.617 1 86.56 142 HIS B N 1
ATOM 2316 C CA . HIS B 1 142 ? -12.094 -18.344 -10.25 1 86.56 142 HIS B CA 1
ATOM 2317 C C . HIS B 1 142 ? -12.383 -19.453 -9.25 1 86.56 142 HIS B C 1
ATOM 2319 O O . HIS B 1 142 ? -13.008 -20.453 -9.594 1 86.56 142 HIS B O 1
ATOM 2325 N N . HIS B 1 143 ? -12.047 -19.281 -8.039 1 80.88 143 HIS B N 1
ATOM 2326 C CA . HIS B 1 143 ? -12.195 -20.328 -7.039 1 80.88 143 HIS B CA 1
ATOM 2327 C C . HIS B 1 143 ? -13.547 -20.234 -6.348 1 80.88 143 HIS B C 1
ATOM 2329 O O . HIS B 1 143 ? -14.102 -21.25 -5.93 1 80.88 143 HIS B O 1
ATOM 2335 N N . VAL B 1 144 ? -13.953 -19.078 -5.984 1 71.62 144 VAL B N 1
ATOM 2336 C CA . VAL B 1 144 ? -15.242 -18.938 -5.324 1 71.62 144 VAL B CA 1
ATOM 2337 C C . VAL B 1 144 ? -16.375 -19.062 -6.352 1 71.62 144 VAL B C 1
ATOM 2339 O O . VAL B 1 144 ? -17.484 -19.469 -6.008 1 71.62 144 VAL B O 1
ATOM 2342 N N . GLY B 1 145 ? -16.25 -18.562 -7.535 1 58.41 145 GLY B N 1
ATOM 2343 C CA . GLY B 1 145 ? -17.312 -18.766 -8.508 1 58.41 145 GLY B CA 1
ATOM 2344 C C . GLY B 1 145 ? -17.547 -20.234 -8.844 1 58.41 145 GLY B C 1
ATOM 2345 O O . GLY B 1 145 ? -18.531 -20.562 -9.5 1 58.41 145 GLY B O 1
ATOM 2346 N N . LYS B 1 146 ? -16.734 -21.203 -8.383 1 46.12 146 LYS B N 1
ATOM 2347 C CA . LYS B 1 146 ? -17.016 -22.609 -8.641 1 46.12 146 LYS B CA 1
ATOM 2348 C C . LYS B 1 146 ? -17.891 -23.203 -7.535 1 46.12 146 LYS B C 1
ATOM 2350 O O . LYS B 1 146 ? -17.797 -22.797 -6.379 1 46.12 146 LYS B O 1
#

Foldseek 3Di:
DAFKDKDKDKDFAPDFLLVVLCCQQAPVQCLCVLPVQFWPGKDWDDDDRNAFQTKIKTWTQFPNDTWIWIWGWDADPVQSKIKTWTDDIDCVVFFVTKIWMWTGDTRMIMIMIITGGPDPPRDDVVSVVVSVVVSVVSVRCVVVVD/DAFKDKDKDKDFAPDFLLVVLCCQQAPVQCLCVLPVQFWPGKDWDDDDRNAFQTKIKTWTQFPNDTWIWIWGWDADPVQSKIKTWTDDIDCVVFFVTKIWMWGGDTRMIMIMIITGGPDPPRDDVVSVVVSVVVSVVSVRCVVVVD

Organism: Solanum tuberosum (NCBI:txid4113)

Secondary structure (DSSP, 8-state):
--SEEEEEEEEE-SS-HHHHHHHHHH-GGGHHHH-TTTEEEEEEEES-TTSTT-EEEEEEEETTEEEEEEEEEEEETTTTEEEEEEEEEHHHHHEEEEEEEEEEETTEEEEEEEEEESSTTSPPTHHHHHHHHHHHHHHHHHHH--/--SEEEEEEEEE-SS-HHHHHHHHHH-GGGHHHH-TTTEEEEEEEES-TTSTT-EEEEEEEETTEEEEEEEEEEEETTTTEEEEEEEEEHHHHHEEEEEEEEEEETTEEEEEEEEEESSTTSPPTHHHHHHHHHHHHHHHHHHH--

pLDDT: mean 94.65, std 6.14, range [45.97, 98.81]

Radius of gyration: 20.07 Å; Cα contacts (8 Å, |Δi|>4): 658; chains: 2; bounding box: 38×54×45 Å

Sequence (292 aa):
MGLKGKLISQIEMKCSGHLLYEHFKSNPHKTSSMSPDKITNFTIHEGQLGKTNSVVSWNIILGGKERHAKQVLYIDDEEKTITFNFNEGFMNEIYKSMTLTLTAEENLITWTLVYEKLNENTPEPLDFMEFLVGLIKDLETHHVGKMGLKGKLISQIEMKCSGHLLYEHFKSNPHKTSSMSPDKITNFTIHEGQLGKTNSVVSWNIILGGKERHAKQVLYIDDEEKTITFNFNEGFMNEIYKSMTLTLTAEENLITWTLVYEKLNENTPEPLDFMEFLVGLIKDLETHHVGK

Solvent-accessible surface area (backbone atoms only — not comparable to full-atom values): 14794 Å² total; per-residue (Å²): 100,40,48,42,40,36,40,36,42,35,41,32,40,80,50,58,15,58,58,55,47,48,34,63,38,71,42,50,71,55,44,28,78,53,32,58,84,41,25,72,42,63,47,78,77,40,78,48,84,64,38,61,68,14,29,37,37,40,33,31,42,58,94,86,37,81,43,45,39,29,28,39,33,43,60,37,78,89,67,37,31,42,37,41,37,62,74,42,44,54,62,61,74,53,22,71,42,47,36,39,33,42,37,34,51,66,38,28,40,33,44,35,40,40,40,27,36,65,44,75,82,47,74,78,67,56,66,57,50,51,50,54,54,50,50,51,49,34,48,46,50,64,58,62,75,100,100,39,47,42,41,37,39,34,41,35,41,33,40,82,50,59,15,59,56,55,46,48,34,63,38,69,43,50,70,54,45,29,77,53,32,56,82,41,25,74,44,64,47,78,76,40,77,49,85,64,39,60,68,13,28,36,36,39,31,31,43,58,95,87,38,82,41,46,40,28,29,39,32,42,61,37,78,90,67,38,31,42,36,40,36,62,75,41,46,55,63,60,74,53,22,71,40,47,37,39,32,41,37,35,51,67,40,27,39,33,44,37,39,40,38,26,39,66,46,73,81,47,74,77,67,57,65,59,49,50,51,53,54,51,50,50,49,34,48,47,50,62,58,61,75,99

Nearest PDB structures (foldseek):
  4rej-assembly1_A  TM=9.774E-01  e=2.059E-17  Panax ginseng
  4reh-assembly1_A  TM=9.579E-01  e=1.167E-17  Panax ginseng
  4ihr-assembly1_A  TM=9.660E-01  e=3.065E-17  Actinidia deliciosa
  6ka2-assembly1_A  TM=9.438E-01  e=4.917E-12  Papaver somniferum
  6ka2-assembly2_D  TM=9.351E-01  e=6.914E-12  Papaver somniferum